Protein AF-A0A1E3WCR2-F1 (afdb_monomer_lite)

pLDDT: mean 71.28, std 22.8, range [30.31, 97.38]

Sequence (296 aa):
MLGSSLAQEAPAGPEDAQAPSEQAAPDQAAQPDQQSGQALLDEAQLDQLVAPIALYADPLLAQVLIASTYPLEVVQAERWLEKNKELKGDALDEALAKEDWDDSIKALVEVPDVLEMMNKDLDWTSQLGDAVLAQQADVMGAVQRLRALAHENGKLESNDQQTVTVTQAVNVTQPPASSDAPASAQPAPQQVIVIEPASPETVYVPYYQPSVVYGSWPYPDYPPYYFAPRPGYIVGGALATGLAWGAGYAIGNAIWGDGFDWRGDNIHVNVDRNVNINNKNVNVNNWQHNSYHRRA

Foldseek 3Di:
DDDDDDDDDDDDDDDDDDDDDDDDDDDPPPDPPPPPPPPADDLLQLLQLCLQPLLFAPLLSLLLLQCLLQLVLLQVLLVVCVVVVVDDDPRLVVVLVPDPDDLSSSQCSLVNQSSVVCNVCVVSSNVSSSNLVPPVLSSVLSSLVLLVLLVVLVNRDDDQFKHKDKDFADQDPDDDDDPPDDDDDRPDGRIGIHIHGPDPQWHKRKAFDSCQRNPPRPDPPRHHDHDDGDVPQFDDDCVVRGITIGDIGGGDCVSSHPDQPPVDPDQDDDSNQDRQRDDDDRGSNPDDDDCVSVDD

Structure (mmCIF, N/CA/C/O backbone):
data_AF-A0A1E3WCR2-F1
#
_entry.id   AF-A0A1E3WCR2-F1
#
loop_
_atom_site.group_PDB
_atom_site.id
_atom_site.type_symbol
_atom_site.label_atom_id
_atom_site.label_alt_id
_atom_site.label_comp_id
_atom_site.label_asym_id
_atom_site.label_entity_id
_atom_site.label_seq_id
_atom_site.pdbx_PDB_ins_code
_atom_site.Cartn_x
_atom_site.Cartn_y
_atom_site.Cartn_z
_atom_site.occupancy
_atom_site.B_iso_or_equiv
_atom_site.auth_seq_id
_atom_site.auth_comp_id
_atom_site.auth_asym_id
_atom_site.auth_atom_id
_atom_site.pdbx_PDB_model_num
ATOM 1 N N . MET A 1 1 ? -86.865 30.101 -72.974 1.00 39.16 1 MET A N 1
ATOM 2 C CA . MET A 1 1 ? -86.295 28.743 -72.856 1.00 39.16 1 MET A CA 1
ATOM 3 C C . MET A 1 1 ? -85.756 28.644 -71.433 1.00 39.16 1 MET A C 1
ATOM 5 O O . MET A 1 1 ? -84.814 29.358 -71.133 1.00 39.16 1 MET A O 1
ATOM 9 N N . LEU A 1 2 ? -86.606 28.250 -70.473 1.00 36.62 2 LEU A N 1
ATOM 10 C CA . LEU A 1 2 ? -86.564 26.947 -69.772 1.00 36.62 2 LEU A CA 1
ATOM 11 C C . LEU A 1 2 ? -85.127 26.592 -69.347 1.00 36.62 2 LEU A C 1
ATOM 13 O O . LEU A 1 2 ? -84.314 26.336 -70.221 1.00 36.62 2 LEU A O 1
ATOM 17 N N . GLY A 1 3 ? -84.729 26.543 -68.081 1.00 30.31 3 GLY A N 1
ATOM 18 C CA . GLY A 1 3 ? -85.420 26.574 -66.794 1.00 30.31 3 GLY A CA 1
ATOM 19 C C . GLY A 1 3 ? -84.443 26.031 -65.736 1.00 30.31 3 GLY A C 1
ATOM 20 O O . GLY A 1 3 ? -83.429 25.441 -66.106 1.00 30.31 3 GLY A O 1
ATOM 21 N N . SER A 1 4 ? -84.803 26.190 -64.458 1.00 42.44 4 SER A N 1
ATOM 22 C CA . SER A 1 4 ? -84.184 25.566 -63.270 1.00 42.44 4 SER A CA 1
ATOM 23 C C . SER A 1 4 ? -82.938 26.284 -62.710 1.00 42.44 4 SER A C 1
ATOM 25 O O . SER A 1 4 ? -82.045 26.652 -63.454 1.00 42.44 4 SER A O 1
ATOM 27 N N . SER A 1 5 ? -82.785 26.504 -61.402 1.00 36.72 5 SER A N 1
ATOM 28 C CA . SER A 1 5 ? -83.583 26.056 -60.255 1.00 36.72 5 SER A CA 1
ATOM 29 C C . SER A 1 5 ? -83.251 26.880 -58.997 1.00 36.72 5 SER A C 1
ATOM 31 O O . SER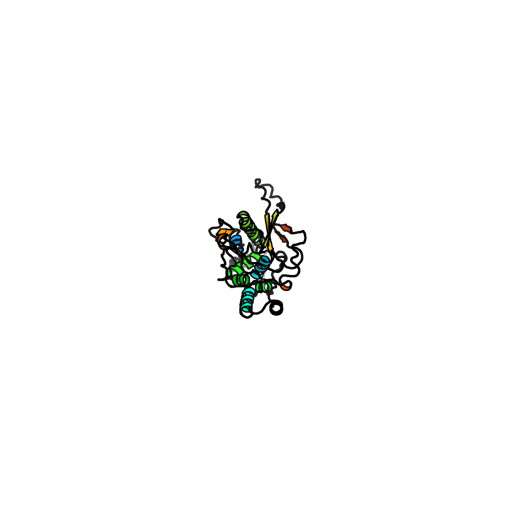 A 1 5 ? -82.087 27.056 -58.658 1.00 36.72 5 SER A O 1
ATOM 33 N N . LEU A 1 6 ? -84.329 27.360 -58.374 1.00 39.06 6 LEU A N 1
ATOM 34 C CA . LEU A 1 6 ? -84.679 27.572 -56.959 1.00 39.06 6 LEU A CA 1
ATOM 35 C C . LEU A 1 6 ? -83.605 27.603 -55.850 1.00 39.06 6 LEU A C 1
ATOM 37 O O . LEU A 1 6 ? -82.871 26.644 -55.627 1.00 39.06 6 LEU A O 1
ATOM 41 N N . ALA A 1 7 ? -83.689 28.689 -55.070 1.00 39.88 7 ALA A N 1
ATOM 42 C CA . ALA A 1 7 ? -83.218 28.857 -53.695 1.00 39.88 7 ALA A CA 1
ATOM 43 C C . ALA A 1 7 ? -84.355 28.590 -52.680 1.00 39.88 7 ALA A C 1
ATOM 45 O O . ALA A 1 7 ? -85.506 28.867 -53.003 1.00 39.88 7 ALA A O 1
ATOM 46 N N . GLN A 1 8 ? -84.016 28.118 -51.470 1.00 36.56 8 GLN A N 1
ATOM 47 C CA . GLN A 1 8 ? -84.801 28.175 -50.212 1.00 36.56 8 GLN A CA 1
ATOM 48 C C . GLN A 1 8 ? -83.838 27.722 -49.077 1.00 36.56 8 GLN A C 1
ATOM 50 O O . GLN A 1 8 ? -83.286 26.634 -49.174 1.00 36.56 8 GLN A O 1
ATOM 55 N N . GLU A 1 9 ? -83.313 28.604 -48.218 1.00 38.28 9 GLU A N 1
ATOM 56 C CA . GLU A 1 9 ? -83.811 29.052 -46.894 1.00 38.28 9 GLU A CA 1
ATOM 57 C C . GLU A 1 9 ? -83.260 28.225 -45.700 1.00 38.28 9 GLU A C 1
ATOM 59 O O . GLU A 1 9 ? -83.036 27.026 -45.810 1.00 38.28 9 GLU A O 1
ATOM 64 N N . ALA A 1 10 ? -82.951 28.932 -44.602 1.00 41.78 10 ALA A N 1
ATOM 65 C CA . ALA A 1 10 ? -82.215 28.543 -43.375 1.00 41.78 10 ALA A CA 1
ATOM 66 C C . ALA A 1 10 ? -83.008 27.571 -42.442 1.00 41.78 10 ALA A C 1
ATOM 68 O O . ALA A 1 10 ? -84.102 27.191 -42.855 1.00 41.78 10 ALA A O 1
ATOM 69 N N . PRO A 1 11 ? -82.617 27.224 -41.174 1.00 51.59 11 PRO A N 1
ATOM 70 C CA . PRO A 1 11 ? -81.455 27.605 -40.329 1.00 51.59 11 PRO A CA 1
ATOM 71 C C . PRO A 1 11 ? -80.851 26.476 -39.413 1.00 51.59 11 PRO A C 1
ATOM 73 O O . PRO A 1 11 ? -81.309 25.343 -39.417 1.00 51.59 11 PRO A O 1
ATOM 76 N N . ALA A 1 12 ? -79.894 26.863 -38.544 1.00 38.31 12 ALA A N 1
ATOM 77 C CA . ALA A 1 12 ? -79.568 26.329 -37.196 1.00 38.31 12 ALA A CA 1
ATOM 78 C C . ALA A 1 12 ? -78.816 24.983 -36.991 1.00 38.31 12 ALA A C 1
ATOM 80 O O . ALA A 1 12 ? -79.262 23.923 -37.405 1.00 38.31 12 ALA A O 1
ATOM 81 N N . GLY A 1 13 ? -77.745 25.061 -36.178 1.00 38.88 13 GLY A N 1
ATOM 82 C CA . GLY A 1 13 ? -77.082 23.953 -35.466 1.00 38.88 13 GLY A CA 1
ATOM 83 C C . GLY A 1 13 ? -75.546 24.018 -35.536 1.00 38.88 13 GLY A C 1
ATOM 84 O O . GLY A 1 13 ? -75.012 24.086 -36.640 1.00 38.88 13 GLY A O 1
ATOM 85 N N . PRO A 1 14 ? -74.796 23.999 -34.417 1.00 46.16 14 PRO A N 1
ATOM 86 C CA . PRO A 1 14 ? -73.428 23.509 -34.427 1.00 46.16 14 PRO A CA 1
ATOM 87 C C . PRO A 1 14 ? -73.478 22.017 -34.077 1.00 46.16 14 PRO A C 1
ATOM 89 O O . PRO A 1 14 ? -73.617 21.651 -32.914 1.00 46.16 14 PRO A O 1
ATOM 92 N N . GLU A 1 15 ? -73.445 21.165 -35.098 1.00 45.81 15 GLU A N 1
ATOM 93 C CA . GLU A 1 15 ? -73.200 19.733 -34.935 1.00 45.81 15 GLU A CA 1
ATOM 94 C C . GLU A 1 15 ? -71.686 19.515 -35.021 1.00 45.81 15 GLU A C 1
ATOM 96 O O . GLU A 1 15 ? -71.040 19.919 -35.992 1.00 45.81 15 GLU A O 1
ATOM 101 N N . ASP A 1 16 ? -71.133 18.955 -33.947 1.00 38.41 16 ASP A N 1
ATOM 102 C CA . ASP A 1 16 ? -69.723 18.639 -33.758 1.00 38.41 16 ASP A CA 1
ATOM 103 C C . ASP A 1 16 ? -69.143 17.856 -34.944 1.00 38.41 16 ASP A C 1
ATOM 105 O O . ASP A 1 16 ? -69.574 16.752 -35.282 1.00 38.41 16 ASP A O 1
ATOM 109 N N . ALA A 1 17 ? -68.118 18.432 -35.571 1.00 41.97 17 ALA A N 1
ATOM 110 C CA . ALA A 1 17 ? -67.367 17.799 -36.640 1.00 41.97 17 ALA A CA 1
ATOM 111 C C . ALA A 1 17 ? -66.451 16.702 -36.073 1.00 41.97 17 ALA A C 1
ATOM 113 O O . ALA A 1 17 ? -65.425 16.985 -35.455 1.00 41.97 17 ALA A O 1
ATOM 114 N N . GLN A 1 18 ? -66.786 15.439 -36.343 1.00 37.41 18 GLN A N 1
ATOM 115 C CA . GLN A 1 18 ? -65.820 14.343 -36.305 1.00 37.41 18 GLN A CA 1
ATOM 116 C C . GLN A 1 18 ? -64.895 14.424 -37.530 1.00 37.41 18 GLN A C 1
ATOM 118 O O . GLN A 1 18 ? -65.350 14.379 -38.673 1.00 37.41 18 GLN A O 1
ATOM 123 N N . ALA A 1 19 ? -63.587 14.487 -37.281 1.00 43.53 19 ALA A N 1
ATOM 124 C CA . ALA A 1 19 ? -62.522 14.185 -38.237 1.00 43.53 19 ALA A CA 1
ATOM 125 C C . ALA A 1 19 ? -61.638 13.050 -37.658 1.00 43.53 19 ALA A C 1
ATOM 127 O O . ALA A 1 19 ? -61.671 12.817 -36.449 1.00 43.53 19 ALA A O 1
ATOM 128 N N . PRO A 1 20 ? -60.943 12.273 -38.507 1.00 43.38 20 PRO A N 1
ATOM 129 C CA . PRO A 1 20 ? -60.784 10.828 -38.341 1.00 43.38 20 PRO A CA 1
ATOM 130 C C . PRO A 1 20 ? -59.645 10.388 -37.408 1.00 43.38 20 PRO A C 1
ATOM 132 O O . PRO A 1 20 ? -58.660 11.084 -37.204 1.00 43.38 20 PRO A O 1
ATOM 135 N N . SER A 1 21 ? -59.821 9.168 -36.898 1.00 42.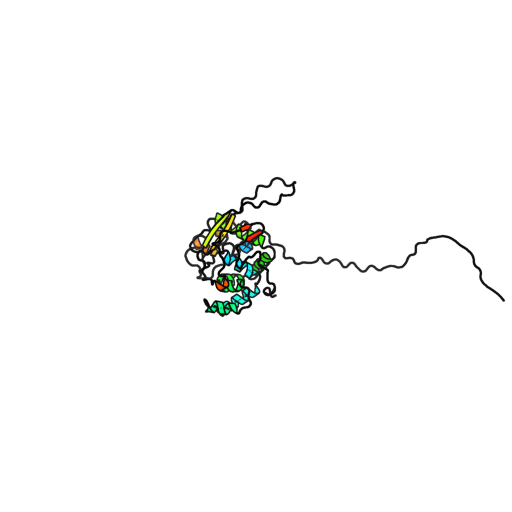72 21 SER A N 1
ATOM 136 C CA . SER A 1 21 ? -58.958 8.352 -36.036 1.00 42.72 21 SER A CA 1
ATOM 137 C C . SER A 1 21 ? -57.448 8.454 -36.290 1.00 42.72 21 SER A C 1
ATOM 139 O O . SER A 1 21 ? -56.955 7.972 -37.312 1.00 42.72 21 SER A O 1
ATOM 141 N N . GLU A 1 22 ? -56.718 8.951 -35.289 1.00 43.28 22 GLU A N 1
ATOM 142 C CA . GLU A 1 22 ? -55.268 8.803 -35.170 1.00 43.28 22 GLU A CA 1
ATOM 143 C C . GLU A 1 22 ? -54.965 7.490 -34.434 1.00 43.28 22 GLU A C 1
ATOM 145 O O . GLU A 1 22 ? -55.314 7.283 -33.271 1.00 43.28 22 GLU A O 1
ATOM 150 N N . GLN A 1 23 ? -54.400 6.546 -35.178 1.00 43.25 23 GLN A N 1
ATOM 151 C CA . GLN A 1 23 ? -54.058 5.209 -34.723 1.00 43.25 23 GLN A CA 1
ATOM 152 C C . GLN A 1 23 ? -52.866 5.306 -33.764 1.00 43.25 23 GLN A C 1
ATOM 154 O O . GLN A 1 23 ? -51.749 5.595 -34.189 1.00 43.25 23 GLN A O 1
ATOM 159 N N . ALA A 1 24 ? -53.113 5.090 -32.470 1.00 44.12 24 ALA A N 1
ATOM 160 C CA . ALA A 1 24 ? -52.073 5.055 -31.449 1.00 44.12 24 ALA A CA 1
ATOM 161 C C . ALA A 1 24 ? -51.030 3.978 -31.795 1.00 44.12 24 ALA A C 1
ATOM 163 O O . ALA A 1 24 ? -51.351 2.792 -31.912 1.00 44.12 24 ALA A O 1
ATOM 164 N N . ALA A 1 25 ? -49.783 4.407 -31.987 1.00 48.91 25 ALA A N 1
ATOM 165 C CA . ALA A 1 25 ? -48.630 3.520 -32.024 1.00 48.91 25 ALA A CA 1
ATOM 166 C C . ALA A 1 25 ? -48.504 2.799 -30.666 1.00 48.91 25 ALA A C 1
ATOM 168 O O . ALA A 1 25 ? -48.839 3.393 -29.639 1.00 48.91 25 ALA A O 1
ATOM 169 N N . PRO A 1 26 ? -48.059 1.532 -30.634 1.00 43.19 26 PRO A N 1
ATOM 170 C CA . PRO A 1 26 ? -47.950 0.788 -29.388 1.00 43.19 26 PRO A CA 1
ATOM 171 C C . PRO A 1 26 ? -46.940 1.462 -28.457 1.00 43.19 26 PRO A C 1
ATOM 173 O O . PRO A 1 26 ? -45.854 1.840 -28.903 1.00 43.19 26 PRO A O 1
ATOM 176 N N . ASP A 1 27 ? -47.312 1.574 -27.179 1.00 41.62 27 ASP A N 1
ATOM 177 C CA . ASP A 1 27 ? -46.428 1.919 -26.068 1.00 41.62 27 ASP A CA 1
ATOM 178 C C . ASP A 1 27 ? -45.107 1.156 -26.217 1.00 41.62 27 ASP A C 1
ATOM 180 O O . ASP A 1 27 ? -45.040 -0.064 -26.030 1.00 41.62 27 ASP A O 1
ATOM 184 N N . GLN A 1 28 ? -44.039 1.876 -26.563 1.00 42.78 28 GLN A N 1
ATOM 185 C CA . GLN A 1 28 ? -42.695 1.418 -26.260 1.00 42.78 28 GLN A CA 1
ATOM 186 C C . GLN A 1 28 ? -42.619 1.377 -24.740 1.00 42.78 28 GLN A C 1
ATOM 188 O O . GLN A 1 28 ? -42.462 2.406 -24.087 1.00 42.78 28 GLN A O 1
ATOM 193 N N . ALA A 1 29 ? -42.798 0.177 -24.187 1.00 43.25 29 ALA A N 1
ATOM 194 C CA . ALA A 1 29 ? -42.465 -0.113 -22.809 1.00 43.25 29 ALA A CA 1
ATOM 195 C C . ALA A 1 29 ? -41.079 0.478 -22.548 1.00 43.25 29 ALA A C 1
ATOM 197 O O . ALA A 1 29 ? -40.111 0.086 -23.204 1.00 43.25 29 ALA A O 1
ATOM 198 N N . ALA A 1 30 ? -41.014 1.448 -21.635 1.00 44.28 30 ALA A N 1
ATOM 199 C CA . ALA A 1 30 ? -39.760 1.949 -21.113 1.00 44.28 30 ALA A CA 1
ATOM 200 C C . ALA A 1 30 ? -38.982 0.730 -20.612 1.00 44.28 30 ALA A C 1
ATOM 202 O O . ALA A 1 30 ? -39.343 0.114 -19.606 1.00 44.28 30 ALA A O 1
ATOM 203 N N . GLN A 1 31 ? -37.968 0.323 -21.373 1.00 40.53 31 GLN A N 1
ATOM 204 C CA . GLN A 1 31 ? -36.972 -0.593 -20.858 1.00 40.53 31 GLN A CA 1
ATOM 205 C C . GLN A 1 31 ? -36.366 0.125 -19.652 1.00 40.53 31 GLN A C 1
ATOM 207 O O . GLN A 1 31 ? -36.020 1.300 -19.788 1.00 40.53 31 GLN A O 1
ATOM 212 N N . PRO A 1 32 ? -36.286 -0.505 -18.470 1.00 43.09 32 PRO A N 1
ATOM 213 C CA . PRO A 1 32 ? -35.533 0.097 -17.390 1.00 43.09 32 PRO A CA 1
ATOM 214 C C . PRO A 1 32 ? -34.119 0.312 -17.920 1.00 43.09 32 PRO A C 1
ATOM 216 O O . PRO A 1 32 ? -33.479 -0.645 -18.364 1.00 43.09 32 PRO A O 1
ATOM 219 N N . ASP A 1 33 ? -33.675 1.567 -17.919 1.00 35.16 33 ASP A N 1
ATOM 220 C CA . ASP A 1 33 ? -32.275 1.915 -18.086 1.00 35.16 33 ASP A CA 1
ATOM 221 C C . ASP A 1 33 ? -31.498 1.105 -17.046 1.00 35.16 33 ASP A C 1
ATOM 223 O O . ASP A 1 33 ? -31.430 1.457 -15.868 1.00 35.16 33 ASP A O 1
ATOM 227 N N . GLN A 1 34 ? -30.920 -0.021 -17.463 1.00 36.09 34 GLN A N 1
ATOM 228 C CA . GLN A 1 34 ? -29.804 -0.612 -16.749 1.00 36.09 34 GLN A CA 1
ATOM 229 C C . GLN A 1 34 ? -28.600 0.288 -17.015 1.00 36.09 34 GLN A C 1
ATOM 231 O O . GLN A 1 34 ? -27.690 -0.055 -17.764 1.00 36.09 34 GLN A O 1
ATOM 236 N N . GLN A 1 35 ? -28.591 1.461 -16.378 1.00 37.19 35 GLN A N 1
ATOM 237 C CA . GLN A 1 35 ? -27.335 2.036 -15.937 1.00 37.19 35 GLN A CA 1
ATOM 238 C C . GLN A 1 35 ? -26.769 1.042 -14.929 1.00 37.19 35 GLN A C 1
ATOM 240 O O . GLN A 1 35 ? -27.156 1.018 -13.763 1.00 37.19 35 GLN A O 1
ATOM 245 N N . SER A 1 36 ? -25.871 0.181 -15.395 1.00 43.84 36 SER A N 1
ATOM 246 C CA . SER A 1 36 ? -24.947 -0.560 -14.547 1.00 43.84 36 SER A CA 1
ATOM 247 C C . SER A 1 36 ? -23.993 0.437 -13.882 1.00 43.84 36 SER A C 1
ATOM 249 O O . SER A 1 36 ? -22.823 0.528 -14.238 1.00 43.84 36 SER A O 1
ATOM 251 N N . GLY A 1 37 ? -24.508 1.243 -12.953 1.00 48.72 37 GLY A N 1
ATOM 252 C CA . GLY A 1 37 ? -23.687 1.796 -11.892 1.00 48.72 37 GLY A CA 1
ATOM 253 C C . GLY A 1 37 ? -23.393 0.637 -10.954 1.00 48.72 37 GLY A C 1
ATOM 254 O O . GLY A 1 37 ? -24.329 0.068 -10.390 1.00 48.72 37 GLY A O 1
ATOM 255 N N . GLN A 1 38 ? -22.127 0.234 -10.839 1.00 57.03 38 GLN A N 1
ATOM 256 C CA . GLN A 1 38 ? -21.707 -0.638 -9.744 1.00 57.03 38 GLN A CA 1
ATOM 257 C C . GLN A 1 38 ? -22.254 -0.031 -8.450 1.00 57.03 38 GLN A C 1
ATOM 259 O O . GLN A 1 38 ? -22.032 1.150 -8.176 1.00 57.03 38 GLN A O 1
ATOM 264 N N . ALA A 1 39 ? -23.042 -0.808 -7.706 1.00 78.75 39 ALA A N 1
ATOM 265 C CA . ALA A 1 39 ? -23.508 -0.372 -6.402 1.00 78.75 39 ALA A CA 1
ATOM 266 C C . ALA A 1 39 ? -22.282 -0.050 -5.539 1.00 78.75 39 ALA A C 1
ATOM 268 O O . ALA A 1 39 ? -21.303 -0.799 -5.556 1.00 78.75 39 ALA A O 1
ATOM 269 N N . LEU A 1 40 ? -22.340 1.076 -4.827 1.00 90.38 40 LEU A N 1
ATOM 270 C CA . LEU A 1 40 ? -21.319 1.446 -3.855 1.00 90.38 40 LEU A CA 1
ATOM 271 C C . LEU A 1 40 ? -21.141 0.309 -2.846 1.00 90.38 40 LEU A C 1
ATOM 273 O O . LEU A 1 40 ? -22.131 -0.276 -2.398 1.00 90.38 40 LEU A O 1
ATOM 277 N N . LEU A 1 41 ? -19.886 -0.012 -2.526 1.00 93.00 41 LEU A N 1
ATOM 278 C CA . LEU A 1 41 ? -19.587 -1.024 -1.518 1.00 93.00 41 LEU A CA 1
ATOM 279 C C . LEU A 1 41 ? -19.949 -0.483 -0.138 1.00 93.00 41 LEU A C 1
ATOM 281 O O . LEU A 1 41 ? -19.668 0.678 0.161 1.00 93.00 41 LEU A O 1
ATOM 285 N N . ASP A 1 42 ? -20.540 -1.331 0.694 1.00 94.50 42 ASP A N 1
ATOM 286 C CA . ASP A 1 42 ? -20.830 -0.988 2.079 1.00 94.50 42 ASP A CA 1
ATOM 287 C C . ASP A 1 42 ? -19.557 -0.950 2.951 1.00 94.50 42 ASP A C 1
ATOM 289 O O . ASP A 1 42 ? -18.444 -1.253 2.512 1.00 94.50 42 ASP A O 1
ATOM 293 N N . GLU A 1 43 ? -19.721 -0.554 4.216 1.00 92.94 43 GLU A N 1
ATOM 294 C CA . GLU A 1 43 ? -18.620 -0.446 5.179 1.00 92.94 43 GLU A CA 1
ATOM 295 C C . GLU A 1 43 ? -17.842 -1.761 5.343 1.00 92.94 43 GLU A C 1
ATOM 297 O O . GLU A 1 43 ? -16.612 -1.753 5.366 1.00 92.94 43 GLU A O 1
ATOM 302 N N . ALA A 1 44 ? -18.551 -2.891 5.416 1.00 93.94 44 ALA A N 1
ATOM 303 C CA . ALA A 1 44 ? -17.954 -4.199 5.649 1.00 93.94 44 ALA A CA 1
ATOM 304 C C . ALA A 1 44 ? -17.138 -4.671 4.441 1.00 93.94 44 ALA A C 1
ATOM 306 O O . ALA A 1 44 ? -16.042 -5.214 4.594 1.00 93.94 44 ALA A O 1
ATOM 307 N N . GLN A 1 45 ? -17.658 -4.427 3.239 1.00 96.06 45 GLN A N 1
ATOM 308 C CA . GLN A 1 45 ? -16.979 -4.701 1.979 1.00 96.06 45 GLN A CA 1
ATOM 309 C C . GLN A 1 45 ? -15.734 -3.826 1.808 1.00 96.06 45 GLN A C 1
ATOM 311 O O . GLN A 1 45 ? -14.693 -4.323 1.383 1.00 96.06 45 GLN A O 1
ATOM 316 N N . LEU A 1 46 ? -15.808 -2.542 2.171 1.00 94.12 46 LEU A N 1
ATOM 317 C CA . LEU A 1 46 ? -14.658 -1.637 2.129 1.00 94.12 46 LEU A CA 1
ATOM 318 C C . LEU A 1 46 ? -13.567 -2.047 3.120 1.00 94.12 46 LEU A C 1
ATOM 320 O O . LEU A 1 46 ? -12.400 -2.121 2.736 1.00 94.12 46 LEU A O 1
ATOM 324 N N . ASP A 1 47 ? -13.937 -2.366 4.361 1.00 95.12 47 ASP A N 1
ATOM 325 C CA . ASP A 1 47 ? -12.994 -2.839 5.376 1.00 95.12 47 ASP A CA 1
ATOM 326 C C . ASP A 1 47 ? -12.339 -4.151 4.931 1.00 95.12 47 ASP A C 1
ATOM 328 O O . ASP A 1 47 ? -11.120 -4.291 5.005 1.00 95.12 47 ASP A O 1
ATOM 332 N N . GLN A 1 48 ? -13.110 -5.093 4.381 1.00 96.00 48 GLN A N 1
ATOM 333 C CA . GLN A 1 48 ? -12.560 -6.316 3.798 1.00 96.00 48 GLN A CA 1
ATOM 334 C C . GLN A 1 48 ? -11.547 -6.012 2.686 1.00 96.00 48 GLN A C 1
ATOM 336 O O . GLN A 1 48 ? -10.462 -6.599 2.669 1.00 96.00 48 GLN A O 1
ATOM 341 N N . LEU A 1 49 ? -11.897 -5.107 1.769 1.00 96.25 49 LEU A N 1
ATOM 342 C CA . LEU A 1 49 ? -11.117 -4.777 0.579 1.00 96.25 49 LEU A CA 1
ATOM 343 C C . LEU A 1 49 ? -9.761 -4.147 0.919 1.00 96.25 49 LEU A C 1
ATOM 345 O O . LEU A 1 49 ? -8.755 -4.521 0.312 1.00 96.25 49 LEU A O 1
ATOM 349 N N . VAL A 1 50 ? -9.719 -3.238 1.899 1.00 96.06 50 VAL A N 1
ATOM 350 C CA . VAL A 1 50 ? -8.489 -2.524 2.290 1.00 96.06 50 VAL A CA 1
ATOM 351 C C . VAL A 1 50 ? -7.707 -3.210 3.411 1.00 96.06 50 VAL A C 1
ATOM 353 O O . VAL A 1 50 ? -6.539 -2.882 3.617 1.00 96.06 50 VAL A O 1
ATOM 356 N N . ALA A 1 51 ? -8.292 -4.192 4.106 1.00 95.69 51 ALA A N 1
ATOM 357 C CA . ALA A 1 51 ? -7.622 -4.976 5.145 1.00 95.69 51 ALA A CA 1
ATOM 358 C C . ALA A 1 51 ? -6.199 -5.453 4.814 1.00 95.69 51 ALA A C 1
ATOM 360 O O . ALA A 1 51 ? -5.346 -5.324 5.688 1.00 95.69 51 ALA A O 1
ATOM 361 N N . PRO A 1 52 ? -5.876 -5.969 3.615 1.00 94.69 52 PRO A N 1
ATOM 362 C CA . PRO A 1 52 ? -4.512 -6.408 3.305 1.00 94.69 52 PRO A CA 1
ATOM 363 C C . PRO A 1 52 ? -3.472 -5.281 3.183 1.00 94.69 52 PRO A C 1
ATOM 365 O O . PRO A 1 52 ? -2.279 -5.561 3.268 1.00 94.69 52 PRO A O 1
ATOM 368 N N . ILE A 1 53 ? -3.902 -4.033 2.971 1.00 95.38 53 ILE A N 1
ATOM 369 C CA . ILE A 1 53 ? -3.015 -2.900 2.651 1.00 95.38 53 ILE A CA 1
ATOM 370 C C . ILE A 1 53 ? -3.123 -1.737 3.644 1.00 95.38 53 ILE A C 1
ATOM 372 O O . ILE A 1 53 ? -2.320 -0.809 3.596 1.00 95.38 53 ILE A O 1
ATOM 376 N N . ALA A 1 54 ? -4.086 -1.764 4.570 1.00 95.25 54 ALA A N 1
ATOM 377 C CA . ALA A 1 54 ? -4.348 -0.648 5.479 1.00 95.25 54 ALA A CA 1
ATOM 378 C C . ALA A 1 54 ? -3.159 -0.304 6.394 1.00 95.25 54 ALA A C 1
ATOM 380 O O . ALA A 1 54 ? -3.067 0.830 6.863 1.00 95.25 54 ALA A O 1
ATOM 381 N N . LEU A 1 55 ? -2.242 -1.245 6.644 1.00 95.25 55 LEU A N 1
ATOM 382 C CA . LEU A 1 55 ? -1.042 -1.005 7.459 1.00 95.25 55 LEU A CA 1
ATOM 383 C C . LEU A 1 55 ? 0.202 -0.666 6.636 1.00 95.25 55 LEU A C 1
ATOM 385 O O . LEU A 1 55 ? 1.286 -0.556 7.199 1.00 95.25 55 LEU A O 1
ATOM 389 N N . TYR A 1 56 ? 0.072 -0.506 5.318 1.00 93.94 56 TYR A N 1
ATOM 390 C CA . TYR A 1 56 ? 1.174 -0.019 4.495 1.00 93.94 56 TYR A CA 1
ATOM 391 C C . TYR A 1 56 ? 1.498 1.423 4.879 1.00 93.94 56 TYR A C 1
ATOM 393 O O . TYR A 1 56 ? 0.602 2.195 5.241 1.00 93.94 56 TYR A O 1
ATOM 401 N N . ALA A 1 57 ? 2.777 1.785 4.762 1.00 90.94 57 ALA A N 1
ATOM 402 C CA . ALA A 1 57 ? 3.189 3.176 4.850 1.00 90.94 57 ALA A CA 1
ATOM 403 C C . ALA A 1 57 ? 2.427 4.010 3.810 1.00 90.94 57 ALA A C 1
ATOM 405 O O . ALA A 1 57 ? 2.214 3.559 2.683 1.00 90.94 57 ALA A O 1
ATOM 406 N N . ASP A 1 58 ? 2.035 5.224 4.183 1.00 84.44 58 ASP A N 1
ATOM 407 C CA . ASP A 1 58 ? 1.169 6.101 3.394 1.00 84.44 58 ASP A CA 1
ATOM 408 C C . ASP A 1 58 ? 1.669 6.317 1.954 1.00 84.44 58 ASP A C 1
ATOM 410 O O . ASP A 1 58 ? 0.839 6.239 1.044 1.00 84.44 58 ASP A O 1
ATOM 414 N N . PRO A 1 59 ? 2.986 6.498 1.691 1.00 80.69 59 PRO A N 1
ATOM 415 C CA . PRO A 1 59 ? 3.485 6.595 0.321 1.00 80.69 59 PRO A CA 1
ATOM 416 C C . PRO A 1 59 ? 3.194 5.339 -0.506 1.00 80.69 59 PRO A C 1
ATOM 418 O O . PRO A 1 59 ? 2.722 5.445 -1.632 1.00 80.69 59 PRO A O 1
ATOM 421 N N . LEU A 1 60 ? 3.422 4.146 0.053 1.00 88.56 60 LEU A N 1
ATOM 422 C CA . LEU A 1 60 ? 3.174 2.883 -0.646 1.00 88.56 60 LEU A CA 1
ATOM 423 C C . LEU A 1 60 ? 1.677 2.645 -0.843 1.00 88.56 60 LEU A C 1
ATOM 425 O O . LEU A 1 60 ? 1.259 2.250 -1.929 1.00 88.56 60 LEU A O 1
ATOM 429 N N . LEU A 1 61 ? 0.868 2.914 0.186 1.00 90.62 61 LEU A N 1
ATOM 430 C CA . LEU A 1 61 ? -0.586 2.809 0.100 1.00 90.62 61 LEU A CA 1
ATOM 431 C C . LEU A 1 61 ? -1.131 3.675 -1.043 1.00 90.62 61 LEU A C 1
ATOM 433 O O . LEU A 1 61 ? -1.942 3.197 -1.831 1.00 90.62 61 LEU A O 1
ATOM 437 N N . ALA A 1 62 ? -0.659 4.918 -1.172 1.00 83.94 62 ALA A N 1
ATOM 438 C CA . ALA A 1 62 ? -1.083 5.812 -2.245 1.00 83.94 62 ALA A CA 1
ATOM 439 C C . ALA A 1 62 ? -0.783 5.232 -3.637 1.00 83.94 62 ALA A C 1
ATOM 441 O O . ALA A 1 62 ? -1.666 5.248 -4.497 1.00 83.94 62 ALA A O 1
ATOM 442 N N . GLN A 1 63 ? 0.413 4.663 -3.844 1.00 86.12 63 GLN A N 1
ATOM 443 C CA . GLN A 1 63 ? 0.754 4.030 -5.123 1.00 86.12 63 GLN A CA 1
ATOM 444 C C . GLN A 1 63 ? -0.144 2.829 -5.422 1.00 86.12 63 GLN A C 1
ATOM 446 O O . GLN A 1 63 ? -0.634 2.707 -6.539 1.00 86.12 63 GLN A O 1
ATOM 451 N N . VAL A 1 64 ? -0.432 1.981 -4.427 1.00 93.44 64 VAL A N 1
ATOM 452 C CA . VAL A 1 64 ? -1.340 0.832 -4.591 1.00 93.44 64 VAL A CA 1
ATOM 453 C C . VAL A 1 64 ? -2.746 1.279 -4.986 1.00 93.44 64 VAL A C 1
ATOM 455 O O . VAL A 1 64 ? -3.325 0.723 -5.919 1.00 93.44 64 VAL A O 1
ATOM 458 N N . LEU A 1 65 ? -3.293 2.295 -4.311 1.00 89.38 65 LEU A N 1
ATOM 459 C CA . LEU A 1 65 ? -4.631 2.808 -4.608 1.00 89.38 65 LEU A CA 1
ATOM 460 C C . LEU A 1 65 ? -4.714 3.372 -6.033 1.00 89.38 65 LEU A C 1
ATOM 462 O O . LEU A 1 65 ? -5.665 3.064 -6.745 1.00 89.38 65 LEU A O 1
ATOM 466 N N . ILE A 1 66 ? -3.711 4.126 -6.488 1.00 84.19 66 ILE A N 1
ATOM 467 C CA . ILE A 1 66 ? -3.699 4.678 -7.852 1.00 84.19 66 ILE A CA 1
ATOM 468 C C . ILE A 1 66 ? -3.506 3.575 -8.893 1.00 84.19 66 ILE A C 1
ATOM 470 O O . ILE A 1 66 ? -4.305 3.465 -9.826 1.00 84.19 66 ILE A O 1
ATOM 474 N N . ALA A 1 67 ? -2.501 2.720 -8.704 1.00 88.81 67 ALA A N 1
ATOM 475 C CA . ALA A 1 67 ? -2.195 1.612 -9.601 1.00 88.81 67 ALA A CA 1
ATOM 476 C C . ALA A 1 67 ? -3.378 0.645 -9.762 1.00 88.81 67 ALA A C 1
ATOM 478 O O . ALA A 1 67 ? -3.578 0.082 -10.839 1.00 88.81 67 ALA A O 1
ATOM 479 N N . SER A 1 68 ? -4.209 0.484 -8.725 1.00 95.75 68 SER A N 1
ATOM 480 C CA . SER A 1 68 ? -5.402 -0.369 -8.782 1.00 95.75 68 SER A CA 1
ATOM 481 C C . SER A 1 68 ? -6.424 0.087 -9.830 1.00 95.75 68 SER A C 1
ATOM 483 O O . SER A 1 68 ? -7.185 -0.723 -10.356 1.00 95.75 68 SER A O 1
ATOM 485 N N . THR A 1 69 ? -6.390 1.365 -10.221 1.00 90.31 69 THR A N 1
ATOM 486 C CA . THR A 1 69 ? -7.242 1.916 -11.286 1.00 90.31 69 THR A CA 1
ATOM 487 C C . THR A 1 69 ? -6.734 1.600 -12.703 1.00 90.31 69 THR A C 1
ATOM 489 O O . THR A 1 69 ? -7.435 1.876 -13.683 1.00 90.31 69 THR A O 1
ATOM 492 N N . TYR A 1 70 ? -5.556 0.969 -12.817 1.00 92.88 70 TYR A N 1
ATOM 493 C CA . TYR A 1 70 ? -4.883 0.596 -14.066 1.00 92.88 70 TYR A CA 1
ATOM 494 C C . TYR A 1 70 ? -4.472 -0.896 -14.091 1.00 92.88 70 TYR A C 1
ATOM 496 O O . TYR A 1 70 ? -3.302 -1.226 -14.299 1.00 92.88 70 TYR A O 1
ATOM 504 N N . PRO A 1 71 ? -5.415 -1.847 -13.929 1.00 95.19 71 PRO A N 1
ATOM 505 C CA . PRO A 1 71 ? -5.098 -3.273 -13.781 1.00 95.19 71 PRO A CA 1
ATOM 506 C C . PRO A 1 71 ? -4.368 -3.881 -14.991 1.00 95.19 71 PRO A C 1
ATOM 508 O O . PRO A 1 71 ? -3.580 -4.811 -14.833 1.00 95.19 71 PRO A O 1
ATOM 511 N N . LEU A 1 72 ? -4.574 -3.359 -16.207 1.00 95.31 72 LEU A N 1
ATOM 512 C CA . LEU A 1 72 ? -3.807 -3.806 -17.373 1.00 95.31 72 LEU A CA 1
ATOM 513 C C . LEU A 1 72 ? -2.321 -3.439 -17.250 1.00 95.31 72 LEU A C 1
ATOM 515 O O . LEU A 1 72 ? -1.465 -4.258 -17.586 1.00 95.31 72 LEU A O 1
ATOM 519 N N . GLU A 1 73 ? -2.014 -2.231 -16.775 1.00 95.69 73 GLU A N 1
ATOM 520 C CA . GLU A 1 73 ? -0.634 -1.777 -16.582 1.00 95.69 73 GLU A CA 1
ATOM 521 C C . GLU A 1 73 ? 0.052 -2.578 -15.472 1.00 95.69 73 GLU A C 1
ATOM 523 O O . GLU A 1 73 ? 1.206 -2.954 -15.639 1.00 95.69 73 GLU A O 1
ATOM 528 N N . VAL A 1 74 ? -0.676 -2.973 -14.418 1.00 97.38 74 VAL A N 1
ATOM 529 C CA . VAL A 1 74 ? -0.183 -3.914 -13.392 1.00 97.38 74 VAL A CA 1
ATOM 530 C C . VAL A 1 74 ? 0.299 -5.224 -14.031 1.00 97.38 74 VAL A C 1
ATOM 532 O O . VAL A 1 74 ? 1.415 -5.675 -13.770 1.00 97.38 74 VAL A O 1
ATOM 535 N N . VAL A 1 75 ? -0.501 -5.821 -14.924 1.00 97.19 75 VAL A N 1
ATOM 536 C CA . VAL A 1 75 ? -0.128 -7.068 -15.621 1.00 97.19 75 VAL A CA 1
ATOM 537 C C . VAL A 1 75 ? 1.068 -6.862 -16.552 1.00 97.19 75 VAL A C 1
ATOM 539 O O . VAL A 1 75 ? 1.931 -7.738 -16.679 1.00 97.19 75 VAL A O 1
ATOM 542 N N . GLN A 1 76 ? 1.119 -5.730 -17.256 1.00 97.06 76 GLN A N 1
ATOM 543 C CA . GLN A 1 76 ? 2.225 -5.406 -18.156 1.00 97.06 76 GLN A CA 1
ATOM 544 C C . GLN A 1 76 ? 3.529 -5.201 -17.386 1.00 97.06 76 GLN A C 1
ATOM 546 O O . GLN A 1 76 ? 4.545 -5.787 -17.768 1.00 97.06 76 GLN A O 1
ATOM 551 N N . ALA A 1 77 ? 3.478 -4.445 -16.292 1.00 96.62 77 ALA A N 1
ATOM 552 C CA . ALA A 1 77 ? 4.608 -4.168 -15.423 1.00 96.62 77 ALA A CA 1
ATOM 553 C C . ALA A 1 77 ? 5.144 -5.444 -14.770 1.00 96.62 77 ALA A C 1
ATOM 555 O O . ALA A 1 77 ? 6.353 -5.665 -14.804 1.00 96.62 77 ALA A O 1
ATOM 556 N N . GLU A 1 78 ? 4.282 -6.345 -14.283 1.00 96.00 78 GLU A N 1
ATOM 557 C CA . GLU A 1 78 ? 4.743 -7.616 -13.709 1.00 96.00 78 GLU A CA 1
ATOM 558 C C . GLU A 1 78 ? 5.456 -8.480 -14.763 1.00 96.00 78 GLU A C 1
ATOM 560 O O . GLU A 1 78 ? 6.579 -8.944 -14.558 1.00 96.00 78 GLU A O 1
ATOM 565 N N . ARG A 1 79 ? 4.873 -8.625 -15.961 1.00 96.38 79 ARG A N 1
ATOM 566 C CA . ARG A 1 79 ? 5.512 -9.360 -17.073 1.00 96.38 79 ARG A CA 1
ATOM 567 C C . ARG A 1 79 ? 6.816 -8.719 -17.538 1.00 96.38 79 ARG A C 1
ATOM 569 O O . ARG A 1 79 ? 7.706 -9.411 -18.043 1.00 96.38 79 ARG A O 1
ATOM 576 N N . TRP A 1 80 ? 6.910 -7.398 -17.463 1.00 96.81 80 TRP A N 1
ATOM 577 C CA . TRP A 1 80 ? 8.122 -6.664 -17.791 1.00 96.81 80 TRP A CA 1
ATOM 578 C C . TRP A 1 80 ? 9.196 -6.902 -16.736 1.00 96.81 80 TRP A C 1
ATOM 580 O O . TRP A 1 80 ? 10.324 -7.249 -17.089 1.00 96.81 80 TRP A O 1
ATOM 590 N N . LEU A 1 81 ? 8.843 -6.813 -15.456 1.00 94.25 81 LEU A N 1
ATOM 591 C CA . LEU A 1 81 ? 9.741 -7.081 -14.341 1.00 94.25 81 LEU A CA 1
ATOM 592 C C . LEU A 1 81 ? 10.277 -8.515 -14.413 1.00 94.25 81 LEU A C 1
ATOM 594 O O . LEU A 1 81 ? 11.471 -8.739 -14.215 1.00 94.25 81 LEU A O 1
ATOM 598 N N . GLU A 1 82 ? 9.442 -9.484 -14.800 1.00 92.25 82 GLU A N 1
ATOM 599 C CA . GLU A 1 82 ? 9.868 -10.870 -15.000 1.00 92.25 82 GLU A CA 1
ATOM 600 C C . GLU A 1 82 ? 10.986 -11.033 -16.041 1.00 92.25 82 GLU A C 1
ATOM 602 O O . GLU A 1 82 ? 11.836 -11.917 -15.897 1.00 92.25 82 GLU A O 1
ATOM 607 N N . LYS A 1 83 ? 11.003 -10.182 -17.071 1.00 95.31 83 LYS A N 1
ATOM 608 C CA . LYS A 1 83 ? 12.024 -10.173 -18.130 1.00 95.31 83 LYS A CA 1
ATOM 609 C C . LYS A 1 83 ? 13.242 -9.320 -17.779 1.00 95.31 83 LYS A C 1
ATOM 611 O O . LYS A 1 83 ? 14.295 -9.514 -18.377 1.00 95.31 83 LYS A O 1
ATOM 616 N N . ASN A 1 84 ? 13.105 -8.410 -16.817 1.00 93.75 84 ASN A N 1
ATOM 617 C CA . ASN A 1 84 ? 14.097 -7.392 -16.471 1.00 93.75 84 ASN A CA 1
ATOM 618 C C . ASN A 1 84 ? 14.593 -7.504 -15.015 1.00 93.75 84 ASN A C 1
ATOM 620 O O . ASN A 1 84 ? 15.058 -6.524 -14.440 1.00 93.75 84 ASN A O 1
ATOM 624 N N . LYS A 1 85 ? 14.535 -8.699 -14.406 1.00 87.75 85 LYS A N 1
ATOM 625 C CA . LYS A 1 85 ? 14.860 -8.934 -12.977 1.00 87.75 85 LYS A CA 1
ATOM 626 C C . LYS A 1 85 ? 16.254 -8.455 -12.552 1.00 87.75 85 LYS A C 1
ATOM 628 O O . LYS A 1 85 ? 16.476 -8.188 -11.367 1.00 87.75 85 LYS A O 1
ATOM 633 N N . GLU A 1 86 ? 17.179 -8.379 -13.506 1.00 88.94 86 GLU A N 1
ATOM 634 C CA . GLU A 1 86 ? 18.571 -7.968 -13.304 1.00 88.94 86 GLU A CA 1
ATOM 635 C C . GLU A 1 86 ? 18.757 -6.442 -13.262 1.00 88.94 86 GLU A C 1
ATOM 637 O O . GLU A 1 86 ? 19.782 -5.981 -12.764 1.00 88.94 86 GLU A O 1
ATOM 642 N N . LEU A 1 87 ? 17.780 -5.653 -13.730 1.00 90.19 87 LEU A N 1
ATOM 643 C CA . LEU A 1 87 ? 17.849 -4.193 -13.672 1.00 90.19 87 LEU A CA 1
ATOM 644 C C . LEU A 1 87 ? 17.671 -3.696 -12.231 1.00 90.19 87 LEU A C 1
ATOM 646 O O . LEU A 1 87 ? 16.798 -4.172 -11.495 1.00 90.19 87 LEU A O 1
ATOM 650 N N . LYS A 1 88 ? 18.525 -2.746 -11.833 1.00 85.12 88 LYS A N 1
ATOM 651 C CA . LYS A 1 88 ? 18.569 -2.103 -10.509 1.00 85.12 88 LYS A CA 1
ATOM 652 C C . LYS A 1 88 ? 19.063 -0.659 -10.640 1.00 85.12 88 LYS A C 1
ATOM 654 O O . LYS A 1 88 ? 19.829 -0.374 -11.562 1.00 85.12 88 LYS A O 1
ATOM 659 N N . GLY A 1 89 ? 18.692 0.194 -9.682 1.00 81.56 89 GLY A N 1
ATOM 660 C CA . GLY A 1 89 ? 19.136 1.595 -9.603 1.00 81.56 89 GLY A CA 1
ATOM 661 C C . GLY A 1 89 ? 18.884 2.360 -10.903 1.00 81.56 89 GLY A C 1
ATOM 662 O O . GLY A 1 89 ? 17.929 2.056 -11.608 1.00 81.56 89 GLY A O 1
ATOM 663 N N . ASP A 1 90 ? 19.797 3.254 -11.281 1.00 83.31 90 ASP A N 1
ATOM 664 C CA . ASP A 1 90 ? 19.677 4.105 -12.476 1.00 83.31 90 ASP A CA 1
ATOM 665 C C . ASP A 1 90 ? 19.315 3.338 -13.764 1.00 83.31 90 ASP A C 1
ATOM 667 O O . ASP A 1 90 ? 18.568 3.833 -14.604 1.00 83.31 90 ASP A O 1
ATOM 671 N N . ALA A 1 91 ? 19.805 2.104 -13.933 1.00 88.00 91 ALA A N 1
ATOM 672 C CA . ALA A 1 91 ? 19.492 1.292 -15.111 1.00 88.00 91 ALA A CA 1
ATOM 673 C C . ALA A 1 91 ? 18.030 0.809 -15.135 1.00 88.00 91 ALA A C 1
ATOM 675 O O . ALA A 1 91 ? 17.461 0.626 -16.214 1.00 88.00 91 ALA A O 1
ATOM 676 N N . LEU A 1 92 ? 17.434 0.576 -13.961 1.00 87.31 92 LEU A N 1
ATOM 677 C CA . LEU A 1 92 ? 16.004 0.312 -13.821 1.00 87.31 92 LEU A CA 1
ATOM 678 C C . LEU A 1 92 ? 15.211 1.582 -14.149 1.00 87.31 92 LEU A C 1
ATOM 680 O O . LEU A 1 92 ? 14.311 1.517 -14.985 1.00 87.31 92 LEU A O 1
ATOM 684 N N . ASP A 1 93 ? 15.605 2.726 -13.592 1.00 82.69 93 ASP A N 1
ATOM 685 C CA . ASP A 1 93 ? 14.935 4.016 -13.797 1.00 82.69 93 ASP A CA 1
ATOM 686 C C . ASP A 1 93 ? 14.925 4.424 -15.278 1.00 82.69 93 ASP A C 1
ATOM 688 O O . ASP A 1 93 ? 13.883 4.765 -15.838 1.00 82.69 93 ASP A O 1
ATOM 692 N N . GLU A 1 94 ? 16.067 4.312 -15.964 1.00 87.50 94 GLU A N 1
ATOM 693 C CA . GLU A 1 94 ? 16.185 4.584 -17.401 1.00 87.50 94 GLU A CA 1
ATOM 694 C C . GLU A 1 94 ? 15.328 3.651 -18.266 1.00 87.50 94 GLU A C 1
ATOM 696 O O . GLU A 1 94 ? 14.948 3.999 -19.392 1.00 87.50 94 GLU A O 1
ATOM 701 N N . ALA A 1 95 ? 15.081 2.429 -17.796 1.00 90.31 95 ALA A N 1
ATOM 702 C CA . ALA A 1 95 ? 14.241 1.475 -18.498 1.00 90.31 95 ALA A CA 1
ATOM 703 C C . ALA A 1 95 ? 12.756 1.775 -18.251 1.00 90.31 95 ALA A C 1
ATOM 705 O O . ALA A 1 95 ? 11.998 1.843 -19.216 1.00 90.31 95 ALA A O 1
ATOM 706 N N . LEU A 1 96 ? 12.368 2.063 -17.005 1.00 87.00 96 LEU A N 1
ATOM 707 C CA . LEU A 1 96 ? 11.008 2.462 -16.630 1.00 87.00 96 LEU A CA 1
ATOM 708 C C . LEU A 1 96 ? 10.582 3.785 -17.269 1.00 87.00 96 LEU A C 1
ATOM 710 O O . LEU A 1 96 ? 9.433 3.924 -17.677 1.00 87.00 96 LEU A O 1
ATOM 714 N N . ALA A 1 97 ? 11.505 4.735 -17.440 1.00 85.38 97 ALA A N 1
ATOM 715 C CA . ALA A 1 97 ? 11.239 6.009 -18.108 1.00 85.38 97 ALA A CA 1
ATOM 716 C C . ALA A 1 97 ? 10.784 5.858 -19.575 1.00 85.38 97 ALA A C 1
ATOM 718 O O . ALA A 1 97 ? 10.237 6.801 -20.148 1.00 85.38 97 ALA A O 1
ATOM 719 N N . LYS A 1 98 ? 11.019 4.694 -20.198 1.00 91.44 98 LYS A N 1
ATOM 720 C CA . LYS A 1 98 ? 10.594 4.391 -21.576 1.00 91.44 98 LYS A CA 1
ATOM 721 C C . LYS A 1 98 ? 9.187 3.805 -21.649 1.00 91.44 98 LYS A C 1
ATOM 723 O O . LYS A 1 98 ? 8.612 3.794 -22.735 1.00 91.44 98 LYS A O 1
ATOM 728 N N . GLU A 1 99 ? 8.661 3.314 -20.534 1.00 91.06 99 GLU A N 1
ATOM 729 C CA . GLU A 1 99 ? 7.319 2.751 -20.462 1.00 91.06 99 GLU A CA 1
ATOM 730 C C . GLU A 1 99 ? 6.292 3.886 -20.320 1.00 91.06 99 GLU A C 1
ATOM 732 O O . GLU A 1 99 ? 6.511 4.877 -19.612 1.00 91.06 99 GLU A O 1
ATOM 737 N N . ASP A 1 100 ? 5.156 3.759 -21.005 1.00 90.25 100 ASP A N 1
ATOM 738 C CA . ASP A 1 100 ? 4.093 4.771 -21.025 1.00 90.25 100 ASP A CA 1
ATOM 739 C C . ASP A 1 100 ? 3.109 4.647 -19.852 1.00 90.25 100 ASP A C 1
ATOM 741 O O . ASP A 1 100 ? 2.075 5.310 -19.865 1.00 90.25 100 ASP A O 1
ATOM 745 N N . TRP A 1 101 ? 3.436 3.827 -18.849 1.00 87.81 101 TRP A N 1
ATOM 746 C CA . TRP A 1 101 ? 2.623 3.612 -17.651 1.00 87.81 101 TRP A CA 1
ATOM 747 C C . TRP A 1 101 ? 2.571 4.831 -16.733 1.00 87.81 101 TRP A C 1
ATOM 749 O O . TRP A 1 101 ? 3.466 5.690 -16.755 1.00 87.81 101 TRP A O 1
ATOM 759 N N . ASP A 1 102 ? 1.548 4.850 -15.882 1.00 83.25 102 ASP A N 1
ATOM 760 C CA . ASP A 1 102 ? 1.441 5.791 -14.771 1.00 83.25 102 ASP A CA 1
ATOM 761 C C . ASP A 1 102 ? 2.631 5.653 -13.799 1.00 83.25 102 ASP A C 1
ATOM 763 O O . ASP A 1 102 ? 3.194 4.568 -13.608 1.00 83.25 102 ASP A O 1
ATOM 767 N N . ASP A 1 103 ? 3.022 6.760 -13.164 1.00 81.56 103 ASP A N 1
ATOM 768 C CA . ASP A 1 103 ? 4.159 6.784 -12.238 1.00 81.56 103 ASP A CA 1
ATOM 769 C C . ASP A 1 103 ? 3.941 5.860 -11.031 1.00 81.56 103 ASP A C 1
ATOM 771 O O . ASP A 1 103 ? 4.902 5.274 -10.533 1.00 81.56 103 ASP A O 1
ATOM 775 N N . SER A 1 104 ? 2.690 5.636 -10.613 1.00 84.19 104 SER A N 1
ATOM 776 C CA . SER A 1 104 ? 2.371 4.664 -9.561 1.00 84.19 104 SER A CA 1
ATOM 777 C C . SER A 1 104 ? 2.710 3.231 -9.954 1.00 84.19 104 SER A C 1
ATOM 779 O O . SER A 1 104 ? 3.256 2.479 -9.147 1.00 84.19 104 SER A O 1
ATOM 781 N N . ILE A 1 105 ? 2.466 2.853 -11.210 1.00 88.94 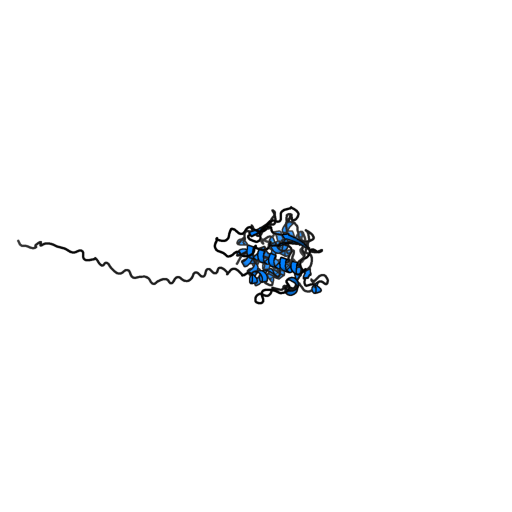105 ILE A N 1
ATOM 782 C CA . ILE A 1 105 ? 2.818 1.531 -11.730 1.00 88.94 105 ILE A CA 1
ATOM 783 C C . ILE A 1 105 ? 4.338 1.385 -11.773 1.00 88.94 105 ILE A C 1
ATOM 785 O O . ILE A 1 105 ? 4.867 0.365 -11.332 1.00 88.94 105 ILE A O 1
ATOM 789 N N . LYS A 1 106 ? 5.050 2.421 -12.235 1.00 86.50 106 LYS A N 1
ATOM 790 C CA . LYS A 1 106 ? 6.522 2.449 -12.245 1.00 86.50 106 LYS A CA 1
ATOM 791 C C . LYS A 1 106 ? 7.095 2.333 -10.831 1.00 86.50 106 LYS A C 1
ATOM 793 O O . LYS A 1 106 ? 8.006 1.538 -10.622 1.00 86.50 106 LYS A O 1
ATOM 798 N N . ALA A 1 107 ? 6.517 3.036 -9.856 1.00 86.75 107 ALA A N 1
ATOM 799 C CA . ALA A 1 107 ? 6.910 2.955 -8.449 1.00 86.75 107 ALA A CA 1
ATOM 800 C C . ALA A 1 107 ? 6.748 1.539 -7.882 1.00 86.75 107 ALA A C 1
ATOM 802 O O . ALA A 1 107 ? 7.622 1.047 -7.166 1.00 86.75 107 ALA A O 1
ATOM 803 N N . LEU A 1 108 ? 5.665 0.842 -8.234 1.00 91.00 108 LEU A N 1
ATOM 804 C CA . LEU A 1 108 ? 5.434 -0.528 -7.777 1.00 91.00 108 LEU A CA 1
ATOM 805 C C . LEU A 1 108 ? 6.402 -1.552 -8.386 1.00 91.00 108 LEU A C 1
ATOM 807 O O . LEU A 1 108 ? 6.598 -2.608 -7.788 1.00 91.00 108 LEU A O 1
ATOM 811 N N . VAL A 1 109 ? 7.081 -1.252 -9.500 1.00 91.88 109 VAL A N 1
ATOM 812 C CA . VAL A 1 109 ? 8.161 -2.118 -10.016 1.00 91.88 109 VAL A CA 1
ATOM 813 C C . VAL A 1 109 ? 9.340 -2.200 -9.034 1.00 91.88 109 VAL A C 1
ATOM 815 O O . VAL A 1 109 ? 9.989 -3.245 -8.938 1.00 91.88 109 VAL A O 1
ATOM 818 N N . GLU A 1 110 ? 9.590 -1.142 -8.256 1.00 87.94 110 GLU A N 1
ATOM 819 C CA . GLU A 1 110 ? 10.599 -1.138 -7.185 1.00 87.94 110 GLU A CA 1
ATOM 820 C C . GLU A 1 110 ? 10.154 -1.938 -5.947 1.00 87.94 110 GLU A C 1
ATOM 822 O O . GLU A 1 110 ? 10.992 -2.356 -5.146 1.00 87.94 110 GLU A O 1
ATOM 827 N N . VAL A 1 111 ? 8.850 -2.220 -5.823 1.00 90.94 111 VAL A N 1
ATOM 828 C CA . VAL A 1 111 ? 8.226 -2.992 -4.734 1.00 90.94 111 VAL A CA 1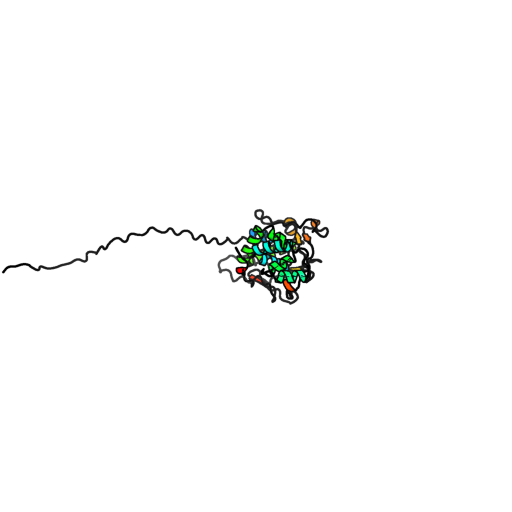
ATOM 829 C C . VAL A 1 111 ? 7.559 -4.252 -5.319 1.00 90.94 111 VAL A C 1
ATOM 831 O O . VAL A 1 111 ? 6.335 -4.413 -5.282 1.00 90.94 111 VAL A O 1
ATOM 834 N N . PRO A 1 112 ? 8.360 -5.186 -5.867 1.00 90.94 112 PRO A N 1
ATOM 835 C CA . PRO A 1 112 ? 7.898 -6.285 -6.718 1.00 90.94 112 PRO A CA 1
ATOM 836 C C . PRO A 1 112 ? 6.926 -7.255 -6.042 1.00 90.94 112 PRO A C 1
ATOM 838 O O . PRO A 1 112 ? 6.189 -7.968 -6.716 1.00 90.94 112 PRO A O 1
ATOM 841 N N . ASP A 1 113 ? 6.942 -7.333 -4.715 1.00 90.00 113 ASP A N 1
ATOM 842 C CA . ASP A 1 113 ? 6.012 -8.174 -3.967 1.00 90.00 113 ASP A CA 1
ATOM 843 C C . ASP A 1 113 ? 4.579 -7.619 -4.010 1.00 90.00 113 ASP A C 1
ATOM 845 O O . ASP A 1 113 ? 3.623 -8.381 -4.147 1.00 90.00 113 ASP A O 1
ATOM 849 N N . VAL A 1 114 ? 4.429 -6.293 -3.946 1.00 93.69 114 VAL A N 1
ATOM 850 C CA . VAL A 1 114 ? 3.124 -5.621 -4.019 1.00 93.69 114 VAL A CA 1
ATOM 851 C C . VAL A 1 114 ? 2.594 -5.648 -5.449 1.00 93.69 114 VAL A C 1
ATOM 853 O O . VAL A 1 114 ? 1.418 -5.940 -5.656 1.00 93.69 114 VAL A O 1
ATOM 856 N N . LEU A 1 115 ? 3.463 -5.420 -6.439 1.00 94.88 115 LEU A N 1
ATOM 857 C CA . LEU A 1 115 ? 3.086 -5.530 -7.849 1.00 94.88 115 LEU A CA 1
ATOM 858 C C . LEU A 1 115 ? 2.590 -6.942 -8.195 1.00 94.88 115 LEU A C 1
ATOM 860 O O . LEU A 1 115 ? 1.535 -7.099 -8.812 1.00 94.88 115 LEU A O 1
ATOM 864 N N . GLU A 1 116 ? 3.297 -7.979 -7.738 1.00 93.62 116 GLU A N 1
ATOM 865 C CA . GLU A 1 116 ? 2.877 -9.359 -7.974 1.00 93.62 116 GLU A CA 1
ATOM 866 C C . GLU A 1 116 ? 1.570 -9.693 -7.250 1.00 93.62 116 GLU A C 1
ATOM 868 O O . GLU A 1 116 ? 0.729 -10.377 -7.831 1.00 93.62 116 GLU A O 1
ATOM 873 N N . MET A 1 117 ? 1.373 -9.218 -6.014 1.00 93.88 117 MET A N 1
ATOM 874 C CA . MET A 1 117 ? 0.100 -9.365 -5.295 1.00 93.88 117 MET A CA 1
ATOM 875 C C . MET A 1 117 ? -1.055 -8.795 -6.129 1.00 93.88 117 MET A C 1
ATOM 877 O O . MET A 1 117 ? -2.038 -9.492 -6.377 1.00 93.88 117 MET A O 1
ATOM 881 N N . MET A 1 118 ? -0.904 -7.571 -6.645 1.00 96.50 118 MET A N 1
ATOM 882 C CA . MET A 1 118 ? -1.920 -6.944 -7.496 1.00 96.50 118 MET A CA 1
ATOM 883 C C . MET A 1 118 ? -2.153 -7.717 -8.805 1.00 96.50 118 MET A C 1
ATOM 885 O O . MET A 1 118 ? -3.291 -7.825 -9.263 1.00 96.50 118 MET A O 1
ATOM 889 N N . ASN A 1 119 ? -1.097 -8.268 -9.413 1.00 96.69 119 ASN A N 1
ATOM 890 C CA . ASN A 1 119 ? -1.190 -9.062 -10.642 1.00 96.69 119 ASN A CA 1
ATOM 891 C C . ASN A 1 119 ? -1.801 -10.460 -10.426 1.00 96.69 119 ASN A C 1
ATOM 893 O O . ASN A 1 119 ? -2.462 -10.983 -11.322 1.00 96.69 119 ASN A O 1
ATOM 897 N N . LYS A 1 120 ? -1.568 -11.097 -9.273 1.00 95.19 120 LYS A N 1
ATOM 898 C CA . LYS A 1 120 ? -2.126 -12.422 -8.957 1.00 95.19 120 LYS A CA 1
ATOM 899 C C . LYS A 1 120 ? -3.624 -12.365 -8.697 1.00 95.19 120 LYS A C 1
ATOM 901 O O . LYS A 1 120 ? -4.342 -13.258 -9.140 1.00 95.19 120 LYS A O 1
ATOM 906 N N . ASP A 1 121 ? -4.080 -11.308 -8.036 1.00 95.25 121 ASP A N 1
ATOM 907 C CA . ASP A 1 121 ? -5.462 -11.144 -7.602 1.00 95.25 121 ASP A CA 1
ATOM 908 C C . ASP A 1 121 ? -6.136 -9.977 -8.346 1.00 95.25 121 ASP A C 1
ATOM 910 O O . ASP A 1 121 ? -6.552 -8.981 -7.756 1.00 95.25 121 ASP A O 1
ATOM 914 N N . LEU A 1 122 ? -6.261 -10.099 -9.675 1.00 95.69 122 LEU A N 1
ATOM 915 C CA . LEU A 1 122 ? -6.811 -9.039 -10.539 1.00 95.69 122 LEU A CA 1
ATOM 916 C C . LEU A 1 122 ? -8.256 -8.649 -10.207 1.00 95.69 122 LEU A C 1
ATOM 918 O O . LEU A 1 122 ? -8.629 -7.493 -10.412 1.00 95.69 122 LEU A O 1
ATOM 922 N N . ASP A 1 123 ? -9.056 -9.577 -9.678 1.00 95.31 123 ASP A N 1
ATOM 923 C CA . ASP A 1 123 ? -10.416 -9.282 -9.220 1.00 95.31 123 ASP A CA 1
ATOM 924 C C . ASP A 1 123 ? -10.398 -8.350 -8.001 1.00 95.31 123 ASP A C 1
ATOM 926 O O . ASP A 1 123 ? -11.211 -7.429 -7.921 1.00 95.31 123 ASP A O 1
ATOM 930 N N . TRP A 1 124 ? -9.462 -8.555 -7.064 1.00 96.69 124 TRP A N 1
ATOM 931 C CA . TRP A 1 124 ? -9.265 -7.662 -5.918 1.00 96.69 124 TRP A CA 1
ATOM 932 C C . TRP A 1 124 ? -8.721 -6.307 -6.377 1.00 96.69 124 TRP A C 1
ATOM 934 O O . TRP A 1 124 ? -9.280 -5.275 -6.013 1.00 96.69 124 TRP A O 1
ATOM 944 N N . THR A 1 125 ? -7.702 -6.304 -7.242 1.00 97.19 125 THR A N 1
ATOM 945 C CA . THR A 1 125 ? -7.116 -5.075 -7.796 1.00 97.19 125 THR A CA 1
ATOM 946 C C . THR A 1 125 ? -8.164 -4.232 -8.522 1.00 97.19 125 THR A C 1
ATOM 948 O O . THR A 1 125 ? -8.243 -3.028 -8.297 1.00 97.19 125 THR A O 1
ATOM 951 N N . SER A 1 126 ? -9.014 -4.856 -9.342 1.00 95.44 126 SER A N 1
ATOM 952 C CA . SER A 1 126 ? -10.069 -4.147 -10.076 1.00 95.44 126 SER A CA 1
ATOM 953 C C . SER A 1 126 ? -11.151 -3.602 -9.142 1.00 95.44 126 SER A C 1
ATOM 955 O O . SER A 1 126 ? -11.547 -2.450 -9.288 1.00 95.44 126 SER A O 1
ATOM 957 N N . GLN A 1 127 ? -11.589 -4.382 -8.144 1.00 96.12 127 GLN A N 1
ATOM 958 C CA . GLN A 1 127 ? -12.556 -3.918 -7.140 1.00 96.12 127 GLN A CA 1
ATOM 959 C C . GLN A 1 127 ? -12.015 -2.750 -6.310 1.00 96.12 127 GLN A C 1
ATOM 961 O O . GLN A 1 127 ? -12.751 -1.800 -6.046 1.00 96.12 127 GLN A O 1
ATOM 966 N N . LEU A 1 128 ? -10.735 -2.796 -5.924 1.00 96.06 128 LEU A N 1
ATOM 967 C CA . LEU A 1 128 ? -10.065 -1.691 -5.240 1.00 96.06 128 LEU A CA 1
ATOM 968 C C . LEU A 1 128 ? -10.042 -0.440 -6.120 1.00 96.06 128 LEU A C 1
ATOM 970 O O . LEU A 1 128 ? -10.438 0.627 -5.657 1.00 96.06 128 LEU A O 1
ATOM 974 N N . GLY A 1 129 ? -9.671 -0.583 -7.394 1.00 90.62 129 GLY A N 1
ATOM 975 C CA . GLY A 1 129 ? -9.668 0.520 -8.351 1.00 90.62 129 GLY A CA 1
ATOM 976 C C . GLY A 1 129 ? -11.049 1.136 -8.559 1.00 90.62 129 GLY A C 1
ATOM 977 O O . GLY A 1 129 ? -11.196 2.356 -8.506 1.00 90.62 129 GLY A O 1
ATOM 978 N N . ASP A 1 130 ? -12.081 0.311 -8.735 1.00 89.94 130 ASP A N 1
ATOM 979 C CA . ASP A 1 130 ? -13.462 0.779 -8.874 1.00 89.94 130 ASP A CA 1
ATOM 980 C C . ASP A 1 130 ? -13.943 1.505 -7.609 1.00 89.94 130 ASP A C 1
ATOM 982 O O . ASP A 1 130 ? -14.572 2.560 -7.707 1.00 89.94 130 ASP A O 1
ATOM 986 N N . ALA A 1 131 ? -13.602 0.996 -6.419 1.00 86.50 131 ALA A N 1
ATOM 987 C CA . ALA A 1 131 ? -13.936 1.639 -5.151 1.00 86.50 131 ALA A CA 1
ATOM 988 C C . ALA A 1 131 ? -13.219 2.988 -4.975 1.00 86.50 131 ALA A C 1
ATOM 990 O O . ALA A 1 131 ? -13.846 3.953 -4.540 1.00 86.50 131 ALA A O 1
ATOM 991 N N . VAL A 1 132 ? -11.939 3.087 -5.356 1.00 85.38 132 VAL A N 1
ATOM 992 C CA . VAL A 1 132 ? -11.188 4.355 -5.353 1.00 85.38 132 VAL A CA 1
ATOM 993 C C . VAL A 1 132 ? -11.849 5.369 -6.286 1.00 85.38 132 VAL A C 1
ATOM 995 O O . VAL A 1 132 ? -12.055 6.513 -5.894 1.00 85.38 132 VAL A O 1
ATOM 998 N N . LEU A 1 133 ? -12.253 4.952 -7.489 1.00 82.44 133 LEU A N 1
ATOM 999 C CA . LEU A 1 133 ? -12.903 5.833 -8.464 1.00 82.44 133 LEU A CA 1
ATOM 1000 C C . LEU A 1 133 ? -14.309 6.281 -8.039 1.00 82.44 133 LEU A C 1
ATOM 1002 O O . LEU A 1 133 ? -14.702 7.410 -8.335 1.00 82.44 133 LEU A O 1
ATOM 1006 N N . ALA A 1 134 ? -15.076 5.408 -7.383 1.00 82.25 134 ALA A N 1
ATOM 1007 C CA . ALA A 1 134 ? -16.480 5.657 -7.057 1.00 82.25 134 ALA A CA 1
ATOM 1008 C C . ALA A 1 134 ? -16.696 6.300 -5.676 1.00 82.25 134 ALA A C 1
ATOM 1010 O O . ALA A 1 134 ? -17.620 7.096 -5.514 1.00 82.25 134 ALA A O 1
ATOM 1011 N N . GLN A 1 135 ? -15.872 5.950 -4.683 1.00 80.50 135 GLN A N 1
ATOM 1012 C CA . GLN A 1 135 ? -16.094 6.279 -3.269 1.00 80.50 135 GLN A CA 1
ATOM 1013 C C . GLN A 1 135 ? -14.789 6.396 -2.470 1.00 80.50 135 GLN A C 1
ATOM 1015 O O . GLN A 1 135 ? -14.624 5.849 -1.380 1.00 80.50 135 GLN A O 1
ATOM 1020 N N . GLN A 1 136 ? -13.845 7.162 -3.010 1.00 78.62 136 GLN A N 1
ATOM 1021 C CA . GLN A 1 136 ? -12.528 7.385 -2.415 1.00 78.62 136 GLN A CA 1
ATOM 1022 C C . GLN A 1 136 ? -12.548 7.765 -0.925 1.00 78.62 136 GLN A C 1
ATOM 1024 O O . GLN A 1 136 ? -11.705 7.302 -0.157 1.00 78.62 136 GLN A O 1
ATOM 1029 N N . ALA A 1 137 ? -13.485 8.623 -0.510 1.00 75.56 137 ALA A N 1
ATOM 1030 C CA . ALA A 1 137 ? -13.582 9.057 0.882 1.00 75.56 137 ALA A CA 1
ATOM 1031 C C . ALA A 1 137 ? -13.871 7.872 1.818 1.00 75.56 137 ALA A C 1
ATOM 1033 O O . ALA A 1 137 ? -13.222 7.739 2.855 1.00 75.56 137 ALA A O 1
ATOM 1034 N N . ASP A 1 138 ? -14.766 6.972 1.410 1.00 78.88 138 ASP A N 1
ATOM 1035 C CA . ASP A 1 138 ? -15.145 5.799 2.193 1.00 78.88 138 ASP A CA 1
ATOM 1036 C C . ASP A 1 138 ? -14.021 4.750 2.223 1.00 78.88 138 ASP A C 1
ATOM 1038 O O . ASP A 1 138 ? -13.778 4.141 3.267 1.00 78.88 138 ASP A O 1
ATOM 1042 N N . VAL A 1 139 ? -13.259 4.609 1.128 1.00 84.56 139 VAL A N 1
ATOM 1043 C CA . VAL A 1 139 ? -12.027 3.793 1.079 1.00 84.56 139 VAL A CA 1
ATOM 1044 C C . VAL A 1 139 ? -11.000 4.295 2.100 1.00 84.56 139 VAL A C 1
ATOM 1046 O O . VAL A 1 139 ? -10.449 3.509 2.873 1.00 84.56 139 VAL A O 1
ATOM 1049 N N . MET A 1 140 ? -10.760 5.608 2.159 1.00 81.81 140 MET A N 1
ATOM 1050 C CA . MET A 1 140 ? -9.829 6.184 3.138 1.00 81.81 140 MET A CA 1
ATOM 1051 C C . MET A 1 140 ? -10.358 6.075 4.574 1.00 81.81 140 MET A C 1
ATOM 1053 O O . MET A 1 140 ? -9.578 5.832 5.498 1.00 81.81 140 MET A O 1
ATOM 1057 N N . GLY A 1 141 ? -11.674 6.201 4.763 1.00 81.31 141 GLY A N 1
ATOM 1058 C CA . GLY A 1 141 ? -12.337 5.944 6.040 1.00 81.31 141 GLY A CA 1
ATOM 1059 C C . GLY A 1 141 ? -12.101 4.514 6.532 1.00 81.31 141 GLY A C 1
ATOM 1060 O O . GLY A 1 141 ? -11.716 4.324 7.685 1.00 81.31 141 GLY A O 1
ATOM 1061 N N . ALA A 1 142 ? -12.235 3.522 5.648 1.00 87.19 142 ALA A N 1
ATOM 1062 C CA . ALA A 1 142 ? -11.954 2.116 5.942 1.00 87.19 142 ALA A CA 1
ATOM 1063 C C . ALA A 1 142 ? -10.499 1.883 6.364 1.00 87.19 142 ALA A C 1
ATOM 1065 O O . ALA A 1 142 ? -10.236 1.250 7.388 1.00 87.19 142 ALA A O 1
ATOM 1066 N N . VAL A 1 143 ? -9.538 2.476 5.646 1.00 92.19 143 VAL A N 1
ATOM 1067 C CA . VAL A 1 143 ? -8.117 2.406 6.025 1.00 92.19 143 VAL A CA 1
ATOM 1068 C C . VAL A 1 143 ? -7.904 2.939 7.444 1.00 92.19 143 VAL A C 1
ATOM 1070 O O . VAL A 1 143 ? -7.240 2.290 8.253 1.00 92.19 143 VAL A O 1
ATOM 1073 N N . GLN A 1 144 ? -8.477 4.099 7.774 1.00 90.62 144 GLN A N 1
ATOM 1074 C CA . GLN A 1 144 ? -8.314 4.703 9.099 1.00 90.62 144 GLN A CA 1
ATOM 1075 C C . GLN A 1 144 ? -9.006 3.895 10.204 1.00 90.62 144 GLN A C 1
ATOM 1077 O O . GLN A 1 144 ? -8.414 3.724 11.270 1.00 90.62 144 GLN A O 1
ATOM 1082 N N . ARG A 1 145 ? -10.193 3.319 9.948 1.00 90.44 145 ARG A N 1
ATOM 1083 C CA . ARG A 1 145 ? -10.848 2.386 10.885 1.00 90.44 145 ARG A CA 1
ATOM 1084 C C . ARG A 1 145 ? -9.944 1.199 11.212 1.00 90.44 145 ARG A C 1
ATOM 1086 O O . ARG A 1 145 ? -9.734 0.890 12.384 1.00 90.44 145 ARG A O 1
ATOM 1093 N N . LEU A 1 146 ? -9.355 0.570 10.196 1.00 93.75 146 LEU A N 1
ATOM 1094 C CA . LEU A 1 146 ? -8.488 -0.590 10.397 1.00 93.75 146 LEU A CA 1
ATOM 1095 C C . LEU A 1 146 ? -7.156 -0.240 11.063 1.00 93.75 146 LEU A C 1
ATOM 1097 O O . LEU A 1 146 ? -6.661 -1.016 11.881 1.00 93.75 146 LEU A O 1
ATOM 1101 N N . ARG A 1 147 ? -6.583 0.933 10.772 1.00 93.88 147 ARG A N 1
ATOM 1102 C CA . ARG A 1 147 ? -5.404 1.430 11.497 1.00 93.88 147 ARG A CA 1
ATOM 1103 C C . ARG A 1 147 ? -5.716 1.672 12.968 1.00 93.88 147 ARG A C 1
ATOM 1105 O O . ARG A 1 147 ? -4.930 1.248 13.812 1.00 93.88 147 ARG A O 1
ATOM 1112 N N . ALA A 1 148 ? -6.853 2.298 13.277 1.00 91.50 148 ALA A N 1
ATOM 1113 C CA . ALA A 1 148 ? -7.297 2.505 14.653 1.00 91.50 148 ALA A CA 1
ATOM 1114 C C . ALA A 1 148 ? -7.450 1.166 15.384 1.00 91.50 148 ALA A C 1
ATOM 1116 O O . ALA A 1 148 ? -6.874 0.991 16.453 1.00 91.50 148 ALA A O 1
ATOM 1117 N N . LEU A 1 149 ? -8.101 0.186 14.754 1.00 92.25 149 LEU A N 1
ATOM 1118 C CA . LEU A 1 149 ? -8.268 -1.155 15.312 1.00 92.25 149 LEU A CA 1
ATOM 1119 C C . LEU A 1 149 ? -6.921 -1.864 15.558 1.00 92.25 149 LEU A C 1
ATOM 1121 O O . LEU A 1 149 ? -6.704 -2.450 16.617 1.00 92.25 149 LEU A O 1
ATOM 1125 N N . ALA A 1 150 ? -5.980 -1.787 14.612 1.00 93.44 150 ALA A N 1
ATOM 1126 C CA . ALA A 1 150 ? -4.641 -2.354 14.783 1.00 93.44 150 ALA A CA 1
ATOM 1127 C C . ALA A 1 150 ? -3.833 -1.649 15.888 1.00 93.44 150 ALA A C 1
ATOM 1129 O O . ALA A 1 150 ? -3.099 -2.305 16.632 1.00 93.44 150 ALA A O 1
ATOM 1130 N N . HIS A 1 151 ? -3.969 -0.329 16.015 1.00 92.44 151 HIS A N 1
ATOM 1131 C CA . HIS A 1 151 ? -3.326 0.457 17.066 1.00 92.44 151 HIS A CA 1
ATOM 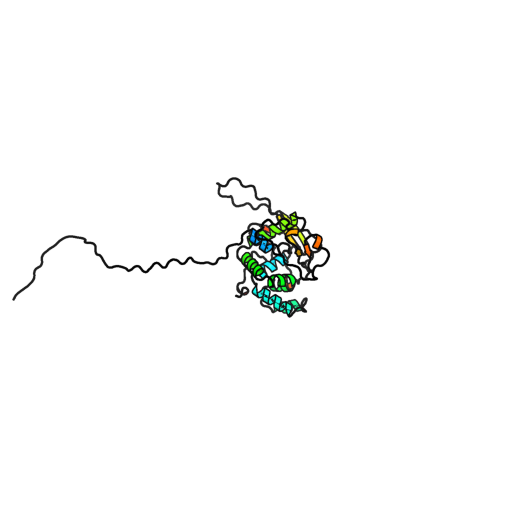1132 C C . HIS A 1 151 ? -3.913 0.134 18.447 1.00 92.44 151 HIS A C 1
ATOM 1134 O O . HIS A 1 151 ? -3.164 -0.130 19.384 1.00 92.44 151 HIS A O 1
ATOM 1140 N N . GLU A 1 152 ? -5.240 0.054 18.571 1.00 91.69 152 GLU A N 1
ATOM 1141 C CA . GLU A 1 152 ? -5.935 -0.353 19.802 1.00 91.69 152 GLU A CA 1
ATOM 1142 C C . GLU A 1 152 ? -5.549 -1.769 20.255 1.00 91.69 152 GLU A C 1
ATOM 1144 O O . GLU A 1 152 ? -5.437 -2.030 21.453 1.00 91.69 152 GLU A O 1
ATOM 1149 N N . ASN A 1 153 ? -5.261 -2.666 19.309 1.00 91.56 153 ASN A N 1
ATOM 1150 C CA . ASN A 1 153 ? -4.773 -4.016 19.595 1.00 91.56 153 ASN A CA 1
ATOM 1151 C C . ASN A 1 153 ? -3.266 -4.090 19.920 1.00 91.56 153 ASN A C 1
ATOM 1153 O O . ASN A 1 153 ? -2.752 -5.189 20.154 1.00 91.56 153 ASN A O 1
ATOM 1157 N N . GLY A 1 154 ? -2.537 -2.966 19.913 1.00 91.12 154 GLY A N 1
ATOM 1158 C CA . GLY A 1 154 ? -1.085 -2.931 20.136 1.00 91.12 154 GLY A CA 1
ATOM 1159 C C . GLY A 1 154 ? -0.290 -3.620 19.023 1.00 91.12 154 GLY A C 1
ATOM 1160 O O . GLY A 1 154 ? 0.726 -4.268 19.274 1.00 91.12 154 GLY A O 1
ATOM 1161 N N . LYS A 1 155 ? -0.809 -3.581 17.790 1.00 91.00 155 LYS A N 1
ATOM 1162 C CA . LYS A 1 155 ? -0.228 -4.228 16.600 1.00 91.00 155 LYS A CA 1
ATOM 1163 C C . LYS A 1 155 ? 0.273 -3.232 15.562 1.00 91.00 155 LYS A C 1
ATOM 1165 O O . LYS A 1 155 ? 0.958 -3.638 14.627 1.00 91.00 155 LYS A O 1
ATOM 1170 N N . LEU A 1 156 ? -0.039 -1.952 15.742 1.00 92.56 156 LEU A N 1
ATOM 1171 C CA . LEU A 1 156 ? 0.452 -0.850 14.929 1.00 92.56 156 LEU A CA 1
ATOM 1172 C C . LEU A 1 156 ? 1.221 0.135 15.814 1.00 92.56 156 LEU A C 1
ATOM 1174 O O . LEU A 1 156 ? 0.625 0.976 16.479 1.00 92.56 156 LEU A O 1
ATOM 1178 N N . GLU A 1 157 ? 2.547 0.013 15.817 1.00 91.25 157 GLU A N 1
ATOM 1179 C CA . GLU A 1 157 ? 3.460 0.833 16.620 1.00 91.25 157 GLU A CA 1
ATOM 1180 C C . GLU A 1 157 ? 4.687 1.246 15.793 1.00 91.25 157 GLU A C 1
ATOM 1182 O O . GLU A 1 157 ? 5.034 0.588 14.802 1.00 91.25 157 GLU A O 1
ATOM 1187 N N . SER A 1 158 ? 5.350 2.328 16.211 1.00 92.25 158 SER A N 1
ATOM 1188 C CA . SER A 1 158 ? 6.638 2.757 15.652 1.00 92.25 158 SER A CA 1
ATOM 1189 C C . SER A 1 158 ? 7.741 1.749 15.970 1.00 92.25 158 SER A C 1
ATOM 1191 O O . SER A 1 158 ? 7.829 1.239 17.087 1.00 92.25 158 SER A O 1
ATOM 1193 N N . ASN A 1 159 ? 8.607 1.484 14.998 1.00 90.88 159 ASN A N 1
ATOM 1194 C CA . ASN A 1 159 ? 9.731 0.556 15.097 1.00 90.88 159 ASN A CA 1
ATOM 1195 C C . ASN A 1 159 ? 10.802 0.905 14.044 1.00 90.88 159 ASN A C 1
ATOM 1197 O O . ASN A 1 159 ? 10.757 1.966 13.428 1.00 90.88 159 ASN A O 1
ATOM 1201 N N . ASP A 1 160 ? 11.771 0.014 13.826 1.00 90.06 160 ASP A N 1
ATOM 1202 C CA . ASP A 1 160 ? 12.869 0.243 12.876 1.00 90.06 160 ASP A CA 1
ATOM 1203 C C . ASP A 1 160 ? 12.418 0.289 11.401 1.00 90.06 160 ASP A C 1
ATOM 1205 O O . ASP A 1 160 ? 13.176 0.736 10.542 1.00 90.06 160 ASP A O 1
ATOM 1209 N N . GLN A 1 161 ? 11.210 -0.187 11.083 1.00 89.25 161 GLN A N 1
ATOM 1210 C CA . GLN A 1 161 ? 10.659 -0.206 9.725 1.00 89.25 161 GLN A CA 1
ATOM 1211 C C . GLN A 1 161 ? 9.718 0.975 9.450 1.00 89.25 161 GLN A C 1
ATOM 1213 O O . GLN A 1 161 ? 9.687 1.478 8.325 1.00 89.25 161 GLN A O 1
ATOM 1218 N N . GLN A 1 162 ? 8.973 1.442 10.458 1.00 88.75 162 GLN A N 1
ATOM 1219 C CA . GLN A 1 162 ? 7.970 2.501 10.305 1.00 88.75 162 GLN A CA 1
ATOM 1220 C C . GLN A 1 162 ? 7.887 3.450 11.508 1.00 88.75 162 GLN A C 1
ATOM 1222 O O . GLN A 1 162 ? 8.117 3.058 12.652 1.00 88.75 162 GLN A O 1
ATOM 1227 N N . THR A 1 163 ? 7.428 4.671 11.255 1.00 86.88 163 THR A N 1
ATOM 1228 C CA . THR A 1 163 ? 6.980 5.632 12.266 1.00 86.88 163 THR A CA 1
ATOM 1229 C C . THR A 1 163 ? 5.458 5.727 12.221 1.00 86.88 163 THR A C 1
ATOM 1231 O O . THR A 1 163 ? 4.880 5.968 11.164 1.00 86.88 163 THR A O 1
ATOM 1234 N N . VAL A 1 164 ? 4.802 5.541 13.365 1.00 88.38 164 VAL A N 1
ATOM 1235 C CA . VAL A 1 164 ? 3.352 5.686 13.532 1.00 88.38 164 VAL A CA 1
ATOM 1236 C C . VAL A 1 164 ? 3.068 6.965 14.314 1.00 88.38 164 VAL A C 1
ATOM 1238 O O . VAL A 1 164 ? 3.486 7.103 15.465 1.00 88.38 164 VAL A O 1
ATOM 1241 N N . THR A 1 165 ? 2.321 7.883 13.702 1.00 85.69 165 THR A N 1
ATOM 1242 C CA . THR A 1 165 ? 1.887 9.137 14.332 1.00 85.69 165 THR A CA 1
ATOM 1243 C C . THR A 1 165 ? 0.374 9.144 14.488 1.00 85.69 165 THR A C 1
ATOM 1245 O O . THR A 1 165 ? -0.358 9.026 13.506 1.00 85.69 165 THR A O 1
ATOM 1248 N N . VAL A 1 166 ? -0.099 9.325 15.722 1.00 85.31 166 VAL A N 1
ATOM 1249 C CA . VAL A 1 166 ? -1.528 9.448 16.033 1.00 85.31 166 VAL A CA 1
ATOM 1250 C C . VAL A 1 166 ? -1.857 10.909 16.310 1.00 85.31 166 VAL A C 1
ATOM 1252 O O . VAL A 1 166 ? -1.374 11.495 17.278 1.00 85.31 166 VAL A O 1
ATOM 1255 N N . THR A 1 167 ? -2.707 11.489 15.469 1.00 76.44 167 THR A N 1
ATOM 1256 C CA . THR A 1 167 ? -3.209 12.856 15.627 1.00 76.44 167 THR A CA 1
ATOM 1257 C C . THR A 1 167 ? -4.703 12.806 15.908 1.00 76.44 167 THR A C 1
ATOM 1259 O O . THR A 1 167 ? -5.452 12.146 15.195 1.00 76.44 167 THR A O 1
ATOM 1262 N N . GLN A 1 168 ? -5.174 13.510 16.936 1.00 64.81 168 GLN A N 1
ATOM 1263 C CA . GLN A 1 168 ? -6.614 13.682 17.127 1.00 64.81 168 GLN A CA 1
ATOM 1264 C C . GLN A 1 168 ? -7.136 14.650 16.063 1.00 64.81 168 GLN A C 1
ATOM 1266 O O . GLN A 1 168 ? -6.712 15.808 16.033 1.00 64.81 168 GLN A O 1
ATOM 1271 N N . ALA A 1 169 ? -8.058 14.210 15.204 1.00 57.81 169 ALA A N 1
ATOM 1272 C CA . ALA A 1 169 ? -8.805 15.156 14.392 1.00 57.81 169 ALA A CA 1
ATOM 1273 C C . ALA A 1 169 ? -9.689 15.980 15.335 1.00 57.81 169 ALA A C 1
ATOM 1275 O O . ALA A 1 169 ? -10.464 15.446 16.133 1.00 57.81 169 ALA A O 1
ATOM 1276 N N . VAL A 1 170 ? -9.544 17.301 15.275 1.00 43.59 170 VAL A N 1
ATOM 1277 C CA . VAL A 1 170 ? -10.437 18.217 15.984 1.00 43.59 170 VAL A CA 1
ATOM 1278 C C . VAL A 1 170 ? -11.829 18.028 15.385 1.00 43.59 170 VAL A C 1
ATOM 1280 O O . VAL A 1 170 ? -11.968 18.120 14.167 1.00 43.59 170 VAL A O 1
ATOM 1283 N N . ASN A 1 171 ? -12.823 17.731 16.231 1.00 43.81 171 ASN A N 1
ATOM 1284 C CA . ASN A 1 171 ? -14.226 17.512 15.865 1.00 43.81 171 ASN A CA 1
ATOM 1285 C C . ASN A 1 171 ? -14.653 18.348 14.647 1.00 43.81 171 ASN A C 1
ATOM 1287 O O . ASN A 1 171 ? -14.708 19.578 14.725 1.00 43.81 171 ASN A O 1
ATOM 1291 N N . VAL A 1 172 ? -15.000 17.684 13.545 1.00 40.75 172 VAL A N 1
ATOM 1292 C CA . VAL A 1 172 ? -15.729 18.325 12.453 1.00 40.75 172 VAL A CA 1
ATOM 1293 C C . VAL A 1 172 ? -17.119 18.676 12.970 1.00 40.75 172 VAL A C 1
ATOM 1295 O O . VAL A 1 172 ? -17.893 17.819 13.394 1.00 40.75 172 VAL A O 1
ATOM 1298 N N . THR A 1 173 ? -17.437 19.966 12.979 1.00 34.16 173 THR A N 1
ATOM 1299 C CA . THR A 1 173 ? -18.806 20.447 13.128 1.00 34.16 173 THR A CA 1
ATOM 1300 C C . THR A 1 173 ? -19.617 19.891 11.962 1.00 34.16 173 THR A C 1
ATOM 1302 O O . THR A 1 173 ? -19.564 20.413 10.849 1.00 34.16 173 THR A O 1
ATOM 1305 N N . GLN A 1 174 ? -20.370 18.824 12.222 1.00 33.62 174 GLN A N 1
ATOM 1306 C CA . GLN A 1 174 ? -21.468 18.394 11.367 1.00 33.62 174 GLN A CA 1
ATOM 1307 C C . GLN A 1 174 ? -22.354 19.630 11.090 1.00 33.62 174 GLN A C 1
ATOM 1309 O O . GLN A 1 174 ? -22.688 20.346 12.044 1.00 33.62 174 GLN A O 1
ATOM 1314 N N . PRO A 1 175 ? -22.717 19.947 9.829 1.00 39.44 175 PRO A N 1
ATOM 1315 C CA . PRO A 1 175 ? -23.742 20.953 9.559 1.00 39.44 175 PRO A CA 1
ATOM 1316 C C . PRO A 1 175 ? -24.976 20.612 10.402 1.00 39.44 175 PRO A C 1
ATOM 1318 O O . PRO A 1 175 ? -25.273 19.421 10.527 1.00 39.44 175 PRO A O 1
ATOM 1321 N N . PRO A 1 176 ? -25.668 21.592 11.014 1.00 36.84 176 PRO A N 1
ATOM 1322 C CA . PRO A 1 176 ? -26.743 21.291 11.945 1.00 36.84 176 PRO A CA 1
ATOM 1323 C C . PRO A 1 176 ? -27.738 20.343 11.280 1.00 36.84 176 PRO A C 1
ATOM 1325 O O . PRO A 1 176 ? -28.293 20.656 10.223 1.00 36.84 176 PRO A O 1
ATOM 1328 N N . ALA A 1 177 ? -27.917 19.174 11.900 1.00 46.72 177 ALA A N 1
ATOM 1329 C CA . ALA A 1 177 ? -29.000 18.271 11.570 1.00 46.72 177 ALA A CA 1
ATOM 1330 C C . ALA A 1 177 ? -30.299 19.082 11.555 1.00 46.72 177 ALA A C 1
ATOM 1332 O O . ALA A 1 177 ? -30.514 19.959 12.399 1.00 46.72 177 ALA A O 1
ATOM 1333 N N . SER A 1 178 ? -31.147 18.807 10.568 1.00 50.47 178 SER A N 1
ATOM 1334 C CA . SER A 1 178 ? -32.516 19.309 10.515 1.00 50.47 178 SER A CA 1
ATOM 1335 C C . SER A 1 178 ? -33.147 19.167 11.904 1.00 50.47 178 SER A C 1
ATOM 1337 O O . SER A 1 178 ? -32.975 18.137 12.555 1.00 50.47 178 SER A O 1
ATOM 1339 N N . SER A 1 179 ? -33.834 20.208 12.367 1.00 50.03 179 SER A N 1
ATOM 1340 C CA . SER A 1 179 ? -34.209 20.471 13.765 1.00 50.03 179 SER A CA 1
ATOM 1341 C C . SER A 1 179 ? -35.153 19.464 14.452 1.00 50.03 179 SER A C 1
ATOM 1343 O O . SER A 1 179 ? -35.686 19.786 15.508 1.00 50.03 179 SER A O 1
ATOM 1345 N N . ASP A 1 180 ? -35.333 18.257 13.911 1.00 46.19 180 ASP A N 1
ATOM 1346 C CA . ASP A 1 180 ? -36.300 17.258 14.384 1.00 46.19 180 ASP A CA 1
ATOM 1347 C C . ASP A 1 180 ? -35.693 15.873 14.714 1.00 46.19 180 ASP A C 1
ATOM 1349 O O . ASP A 1 180 ? -36.432 14.919 14.955 1.00 46.19 180 ASP A O 1
ATOM 1353 N N . ALA A 1 181 ? -34.362 15.726 14.776 1.00 42.72 181 ALA A N 1
ATOM 1354 C CA . ALA A 1 181 ? -33.724 14.478 15.221 1.00 42.72 181 ALA A CA 1
ATOM 1355 C C . ALA A 1 181 ? -33.431 14.490 16.743 1.00 42.72 181 ALA A C 1
ATOM 1357 O O . ALA A 1 181 ? -32.886 15.477 17.247 1.00 42.72 181 ALA A O 1
ATOM 1358 N N . PRO A 1 182 ? -33.753 13.421 17.506 1.00 36.38 182 PRO A N 1
ATOM 1359 C CA . PRO A 1 182 ? -33.376 13.326 18.915 1.00 36.38 182 PRO A CA 1
ATOM 1360 C C . PRO A 1 182 ? -31.850 13.363 19.056 1.00 36.38 182 PRO A C 1
ATOM 1362 O O . PRO A 1 182 ? -31.145 12.757 18.256 1.00 36.38 182 PRO A O 1
ATOM 1365 N N . ALA A 1 183 ? -31.359 14.080 20.072 1.00 38.00 183 ALA A N 1
ATOM 1366 C CA . ALA A 1 183 ? -29.941 14.314 20.337 1.00 38.00 183 ALA A CA 1
ATOM 1367 C C . ALA A 1 183 ? -29.125 13.007 20.348 1.00 38.00 183 ALA A C 1
ATOM 1369 O O . ALA A 1 183 ? -29.065 12.301 21.355 1.00 38.00 183 ALA A O 1
ATOM 1370 N N . SER A 1 184 ? -28.499 12.683 19.218 1.00 36.59 184 SER A N 1
ATOM 1371 C CA . SER A 1 184 ? -27.494 11.635 19.113 1.00 36.59 184 SER A CA 1
ATOM 1372 C C . SER A 1 184 ? -26.190 12.125 19.738 1.00 36.59 184 SER A C 1
ATOM 1374 O O . SER A 1 184 ? -25.825 13.294 19.606 1.00 36.59 184 SER A O 1
ATOM 1376 N N . ALA A 1 185 ? -25.512 11.222 20.448 1.00 42.56 185 ALA A N 1
ATOM 1377 C CA . ALA A 1 185 ? -24.213 11.448 21.064 1.00 42.56 185 ALA A CA 1
ATOM 1378 C C . ALA A 1 185 ? -23.246 12.158 20.102 1.00 42.56 185 ALA A C 1
ATOM 1380 O O . ALA A 1 185 ? -23.181 11.822 18.921 1.00 42.56 185 ALA A O 1
ATOM 1381 N N . GLN A 1 186 ? -22.497 13.133 20.626 1.00 33.56 186 GLN A N 1
ATOM 1382 C CA . GLN A 1 186 ? -21.375 13.755 19.922 1.00 33.56 186 GLN A CA 1
ATOM 1383 C C . GLN A 1 186 ? -20.489 12.656 19.306 1.00 33.56 186 GLN A C 1
ATOM 1385 O O . GLN A 1 186 ? -20.100 11.750 20.051 1.00 33.56 186 GLN A O 1
ATOM 1390 N N . PRO A 1 187 ? -20.150 12.720 18.002 1.00 45.03 187 PRO A N 1
ATOM 1391 C CA . PRO A 1 187 ? -19.152 11.827 17.432 1.00 45.03 187 PRO A CA 1
ATOM 1392 C C . PRO A 1 187 ? -17.876 11.923 18.272 1.00 45.03 187 PRO A C 1
ATOM 1394 O O . PRO A 1 187 ? -17.447 13.026 18.627 1.00 45.03 187 PRO A O 1
ATOM 1397 N N . ALA A 1 188 ? -17.300 10.780 18.646 1.00 45.03 188 ALA A N 1
ATOM 1398 C CA . ALA A 1 188 ? -15.989 10.764 19.280 1.00 45.03 188 ALA A CA 1
ATOM 1399 C C . ALA A 1 188 ? -14.972 11.433 18.332 1.00 45.03 188 ALA A C 1
ATOM 1401 O O . ALA A 1 188 ? -15.111 11.282 17.115 1.00 45.03 188 ALA A O 1
ATOM 1402 N N . PRO A 1 189 ? -13.963 12.163 18.847 1.00 49.09 189 PRO A N 1
ATOM 1403 C CA . PRO A 1 189 ? -12.909 12.702 17.997 1.00 49.09 189 PRO A CA 1
ATOM 1404 C C . PRO A 1 189 ? -12.270 11.545 17.226 1.00 49.09 189 PRO A C 1
ATOM 1406 O O . PRO A 1 189 ? -11.778 10.589 17.830 1.00 49.09 189 PRO A O 1
ATOM 1409 N N . GLN A 1 190 ? -12.316 11.602 15.898 1.00 60.28 190 GLN A N 1
ATOM 1410 C CA . GLN A 1 190 ? -11.714 10.570 15.065 1.00 60.28 190 GLN A CA 1
ATOM 1411 C C . GLN A 1 190 ? -10.194 10.725 15.149 1.00 60.28 190 GLN A C 1
ATOM 1413 O O . GLN A 1 190 ? -9.639 11.798 14.911 1.00 60.28 190 GLN A O 1
ATOM 1418 N N . GLN A 1 191 ? -9.509 9.667 15.568 1.00 71.44 191 GLN A N 1
ATOM 1419 C CA . GLN A 1 191 ? -8.054 9.628 15.535 1.00 71.44 191 GLN A CA 1
ATOM 1420 C C . GLN A 1 191 ? -7.618 9.386 14.097 1.00 71.44 191 GLN A C 1
ATOM 1422 O O . GLN A 1 191 ? -8.230 8.589 13.388 1.00 71.44 191 GLN A O 1
ATOM 1427 N N . VAL A 1 192 ? -6.558 10.064 13.681 1.00 80.00 192 VAL A N 1
ATOM 1428 C CA . VAL A 1 192 ? -5.925 9.829 12.392 1.00 80.00 192 VAL A CA 1
ATOM 1429 C C . VAL A 1 192 ? -4.560 9.251 12.649 1.00 80.00 192 VAL A C 1
ATOM 1431 O O . VAL A 1 192 ? -3.760 9.828 13.388 1.00 80.00 192 VAL A O 1
ATOM 1434 N N . ILE A 1 193 ? -4.312 8.115 12.014 1.00 82.44 193 ILE A N 1
ATOM 1435 C CA . ILE A 1 193 ? -3.068 7.381 12.128 1.00 82.44 193 ILE A CA 1
ATOM 1436 C C . ILE A 1 193 ? -2.341 7.460 10.794 1.00 82.44 193 ILE A C 1
ATOM 1438 O O . ILE A 1 193 ? -2.830 6.982 9.764 1.00 82.44 193 ILE A O 1
ATOM 1442 N N . VAL A 1 194 ? -1.169 8.080 10.842 1.00 84.12 194 VAL A N 1
ATOM 1443 C CA . VAL A 1 194 ? -0.238 8.237 9.725 1.00 84.12 194 VAL A CA 1
ATOM 1444 C C . VAL A 1 194 ? 0.887 7.227 9.909 1.00 84.12 194 VAL A C 1
ATOM 1446 O O . VAL A 1 194 ? 1.412 7.093 11.019 1.00 84.12 194 VAL A O 1
ATOM 1449 N N . ILE A 1 195 ? 1.227 6.503 8.841 1.00 86.00 195 ILE A N 1
ATOM 1450 C CA . ILE A 1 195 ? 2.316 5.526 8.831 1.00 86.00 195 ILE A CA 1
ATOM 1451 C C . ILE A 1 195 ? 3.362 5.996 7.827 1.00 86.00 195 ILE A C 1
ATOM 1453 O O . ILE A 1 195 ? 3.100 6.073 6.630 1.00 86.00 195 ILE A O 1
ATOM 1457 N N . GLU A 1 196 ? 4.568 6.262 8.301 1.00 85.25 196 GLU A N 1
ATOM 1458 C CA . GLU A 1 196 ? 5.687 6.692 7.466 1.00 85.25 196 GLU A CA 1
ATOM 1459 C C . GLU A 1 196 ? 6.786 5.635 7.493 1.00 85.25 196 GLU A C 1
ATOM 1461 O O . GLU A 1 196 ? 6.977 4.978 8.521 1.00 85.25 196 GLU A O 1
ATOM 1466 N N . PRO A 1 197 ? 7.564 5.468 6.413 1.00 87.12 197 PRO A N 1
ATOM 1467 C CA . PRO A 1 197 ? 8.794 4.698 6.498 1.00 87.12 197 PRO A CA 1
ATOM 1468 C C . PRO A 1 197 ? 9.726 5.300 7.559 1.00 87.12 197 PRO A C 1
ATOM 1470 O O . PRO A 1 197 ? 9.883 6.518 7.642 1.00 87.12 197 PRO A O 1
ATOM 1473 N N . ALA A 1 198 ? 10.384 4.461 8.362 1.00 86.06 198 ALA A N 1
ATOM 1474 C CA . ALA A 1 198 ? 11.354 4.950 9.350 1.00 86.06 198 ALA A CA 1
ATOM 1475 C C . ALA A 1 198 ? 12.593 5.591 8.689 1.00 86.06 198 ALA A C 1
ATOM 1477 O O . ALA A 1 198 ? 13.300 6.385 9.310 1.00 86.06 198 ALA A O 1
ATOM 1478 N N . SER A 1 199 ? 12.860 5.246 7.424 1.00 82.75 199 SER A N 1
ATOM 1479 C CA . SER A 1 199 ? 13.913 5.827 6.588 1.00 82.75 199 SER A CA 1
ATOM 1480 C C . SER A 1 199 ? 13.327 6.297 5.253 1.00 82.75 199 SER A C 1
ATOM 1482 O O . SER A 1 199 ? 12.584 5.539 4.638 1.00 82.75 199 SER A O 1
ATOM 1484 N N . PRO A 1 200 ? 13.676 7.497 4.756 1.00 77.62 200 PRO A N 1
ATOM 1485 C CA . PRO A 1 200 ? 13.078 8.047 3.535 1.00 77.62 200 PRO A CA 1
ATOM 1486 C C . PRO A 1 200 ? 13.446 7.267 2.265 1.00 77.62 200 PRO A C 1
ATOM 1488 O O . PRO A 1 200 ? 12.693 7.280 1.302 1.00 77.62 200 PRO A O 1
ATOM 1491 N N . GLU A 1 201 ? 14.582 6.571 2.270 1.00 80.81 201 GLU A N 1
ATOM 1492 C CA . GLU A 1 201 ? 15.105 5.831 1.113 1.00 80.81 201 GLU A CA 1
ATOM 1493 C C . GLU A 1 201 ? 14.672 4.359 1.106 1.00 80.81 201 GLU A C 1
ATOM 1495 O O . GLU A 1 201 ? 15.101 3.589 0.250 1.00 80.81 201 GLU A O 1
ATOM 1500 N N . THR A 1 202 ? 13.894 3.901 2.092 1.00 85.00 202 THR A N 1
ATOM 1501 C CA . THR A 1 202 ? 13.542 2.481 2.208 1.00 85.00 202 THR A CA 1
ATOM 1502 C C . THR A 1 202 ? 12.124 2.296 2.702 1.00 85.00 202 THR A C 1
ATOM 1504 O O . THR A 1 202 ? 11.796 2.697 3.815 1.00 85.00 202 THR A O 1
ATOM 1507 N N . VAL A 1 203 ? 11.311 1.599 1.912 1.00 87.88 203 VAL A N 1
ATOM 1508 C CA . VAL A 1 203 ? 9.966 1.183 2.310 1.00 87.88 203 VAL A CA 1
ATOM 1509 C C . VAL A 1 203 ? 9.942 -0.305 2.637 1.00 87.88 203 VAL A C 1
ATOM 1511 O O . VAL A 1 203 ? 10.504 -1.127 1.914 1.00 87.88 203 VAL A O 1
ATOM 1514 N N . TYR A 1 204 ? 9.282 -0.663 3.735 1.00 89.31 204 TYR A N 1
ATOM 1515 C CA . TYR A 1 204 ? 9.043 -2.052 4.115 1.00 89.31 204 TYR A CA 1
ATOM 1516 C C . TYR A 1 204 ? 7.577 -2.404 3.878 1.00 89.31 204 TYR A C 1
ATOM 1518 O O . TYR A 1 204 ? 6.683 -1.630 4.218 1.00 89.31 204 TYR A O 1
ATOM 1526 N N . VAL A 1 205 ? 7.331 -3.591 3.326 1.00 91.19 205 VAL A N 1
ATOM 1527 C CA . VAL A 1 205 ? 5.974 -4.121 3.139 1.00 91.19 205 VAL A CA 1
ATOM 1528 C C . VAL A 1 205 ? 5.621 -4.992 4.346 1.00 91.19 205 VAL A C 1
ATOM 1530 O O . VAL A 1 205 ? 6.304 -5.997 4.580 1.00 91.19 205 VAL A O 1
ATOM 1533 N N . PRO A 1 206 ? 4.596 -4.643 5.141 1.00 90.56 206 PRO A N 1
ATOM 1534 C CA . PRO A 1 206 ? 4.145 -5.500 6.222 1.00 90.56 206 PRO A CA 1
ATOM 1535 C C . PRO A 1 206 ? 3.285 -6.641 5.669 1.00 90.56 206 PRO A C 1
ATOM 1537 O O . PRO A 1 206 ? 2.361 -6.438 4.885 1.00 90.56 206 PRO A O 1
ATOM 1540 N N . TYR A 1 207 ? 3.558 -7.847 6.147 1.00 87.81 207 TYR A N 1
ATOM 1541 C CA . TYR A 1 207 ? 2.746 -9.039 5.963 1.00 87.81 207 TYR A CA 1
ATOM 1542 C C . TYR A 1 207 ? 2.132 -9.415 7.298 1.00 87.81 207 TYR A C 1
ATOM 1544 O O . TYR A 1 207 ? 2.839 -9.698 8.262 1.00 87.81 207 TYR A O 1
ATOM 1552 N N . TYR A 1 208 ? 0.813 -9.456 7.374 1.00 87.31 208 TYR A N 1
ATOM 1553 C CA . TYR A 1 208 ? 0.134 -9.727 8.629 1.00 87.31 208 TYR A CA 1
ATOM 1554 C C . TYR A 1 208 ? -1.074 -10.612 8.429 1.00 87.31 208 TYR A C 1
ATOM 1556 O O . TYR A 1 208 ? -1.695 -10.624 7.371 1.00 87.31 208 TYR A O 1
ATOM 1564 N N . GLN A 1 209 ? -1.404 -11.362 9.475 1.00 85.50 209 GLN A N 1
ATOM 1565 C CA . GLN A 1 209 ? -2.644 -12.112 9.519 1.00 85.50 209 GLN A CA 1
ATOM 1566 C C . GLN A 1 209 ? -3.740 -11.201 10.096 1.00 85.50 209 GLN A C 1
ATOM 1568 O O . GLN A 1 209 ? -3.657 -10.846 11.277 1.00 85.50 209 GLN A O 1
ATOM 1573 N N . PRO A 1 210 ? -4.777 -10.834 9.317 1.00 86.00 210 PRO A N 1
ATOM 1574 C CA . PRO A 1 210 ? -5.793 -9.875 9.753 1.00 86.00 210 PRO A CA 1
ATOM 1575 C C . PRO A 1 210 ? -6.471 -10.258 11.072 1.00 86.00 210 PRO A C 1
ATOM 1577 O O . PRO A 1 210 ? -6.653 -9.409 11.935 1.00 86.00 210 PRO A O 1
ATOM 1580 N N . SER A 1 211 ? -6.740 -11.548 11.296 1.00 82.81 211 SER A N 1
ATOM 1581 C CA . SER A 1 211 ? -7.341 -12.042 12.546 1.00 82.81 211 SER A CA 1
ATOM 1582 C C . SER A 1 211 ? -6.460 -11.862 13.788 1.00 82.81 211 SER A C 1
ATOM 1584 O O . SER A 1 211 ? -6.954 -11.947 14.908 1.00 82.81 211 SER A O 1
ATOM 1586 N N . VAL A 1 212 ? -5.150 -11.662 13.618 1.00 86.25 212 VAL A N 1
ATOM 1587 C CA . VAL A 1 212 ? -4.220 -11.400 14.728 1.00 86.25 212 VAL A CA 1
ATOM 1588 C C . VAL A 1 212 ? -4.021 -9.902 14.927 1.00 86.25 212 VAL A C 1
ATOM 1590 O O . VAL A 1 212 ? -3.889 -9.452 16.063 1.00 86.25 212 VAL A O 1
ATOM 1593 N N . VAL A 1 213 ? -4.001 -9.133 13.836 1.00 89.94 213 VAL A N 1
ATOM 1594 C CA . VAL A 1 213 ? -3.743 -7.691 13.894 1.00 89.94 213 VAL A CA 1
ATOM 1595 C C . VAL A 1 213 ? -4.990 -6.882 14.235 1.00 89.94 213 VAL A C 1
ATOM 1597 O O . VAL A 1 213 ? -4.954 -6.029 15.119 1.00 89.94 213 VAL A O 1
ATOM 1600 N N . TYR A 1 214 ? -6.110 -7.189 13.591 1.00 91.81 214 TYR A N 1
ATOM 1601 C CA . TYR A 1 214 ? -7.395 -6.537 13.839 1.00 91.81 214 TYR A CA 1
ATOM 1602 C C . TYR A 1 214 ? -8.195 -7.206 14.962 1.00 91.81 214 TYR A C 1
ATOM 1604 O O . TYR A 1 214 ? -9.183 -6.653 15.436 1.00 91.81 214 TYR A O 1
ATOM 1612 N N . GLY A 1 215 ? -7.747 -8.366 15.447 1.00 88.38 215 GLY A N 1
ATOM 1613 C CA . GLY A 1 215 ? -8.427 -9.095 16.510 1.00 88.38 215 GLY A CA 1
ATOM 1614 C C . GLY A 1 215 ? -9.752 -9.686 16.029 1.00 88.38 215 GLY A C 1
ATOM 1615 O O . GLY A 1 215 ? -9.811 -10.324 14.976 1.00 88.38 215 GLY A O 1
ATOM 1616 N N . SER A 1 216 ? -10.818 -9.513 16.817 1.00 88.00 216 SER A N 1
ATOM 1617 C CA . SER A 1 216 ? -12.145 -10.017 16.451 1.00 88.00 216 SER A CA 1
ATOM 1618 C C . SER A 1 216 ? -12.694 -9.234 15.263 1.00 88.00 216 SER A C 1
ATOM 1620 O O . SER A 1 216 ? -13.150 -8.105 15.420 1.00 88.00 216 SER A O 1
ATOM 1622 N N . TRP A 1 217 ? -12.680 -9.852 14.084 1.00 89.56 217 TRP A N 1
ATOM 1623 C CA . TRP A 1 217 ? -13.211 -9.242 12.872 1.00 89.56 217 TRP A CA 1
ATOM 1624 C C . TRP A 1 217 ? -14.738 -9.061 12.970 1.00 89.56 217 TRP A C 1
ATOM 1626 O O . TRP A 1 217 ? -15.439 -10.042 13.242 1.00 89.56 217 TRP A O 1
ATOM 1636 N N . PRO A 1 218 ? -15.274 -7.844 12.768 1.00 84.50 218 PRO A N 1
ATOM 1637 C CA . PRO A 1 218 ? -16.685 -7.552 13.023 1.00 84.50 218 PRO A CA 1
ATOM 1638 C C . PRO A 1 218 ? -17.635 -8.066 11.932 1.00 84.50 218 PRO A C 1
ATOM 1640 O O . PRO A 1 218 ? -18.842 -8.108 12.170 1.00 84.50 218 PRO A O 1
ATOM 1643 N N . TYR A 1 219 ? -17.118 -8.485 10.769 1.00 90.56 219 TYR A N 1
ATOM 1644 C CA . TYR A 1 219 ? -17.926 -8.860 9.602 1.00 90.56 219 TYR A CA 1
ATOM 1645 C C . TYR A 1 219 ? -17.726 -10.336 9.200 1.00 90.56 219 TYR A C 1
ATOM 1647 O O . TYR A 1 219 ? -16.871 -10.638 8.365 1.00 90.56 219 TYR A O 1
ATOM 1655 N N . PRO A 1 220 ? -18.501 -11.288 9.758 1.00 88.94 220 PRO A N 1
ATOM 1656 C CA . PRO A 1 220 ? -18.358 -12.714 9.446 1.00 88.94 220 PRO A CA 1
ATOM 1657 C C . PRO A 1 220 ? -18.551 -13.056 7.964 1.00 88.94 220 PRO A C 1
ATOM 1659 O O . PRO A 1 220 ? -17.869 -13.943 7.455 1.00 88.94 220 PRO A O 1
ATOM 1662 N N . ASP A 1 221 ? -19.450 -12.341 7.283 1.00 92.81 221 ASP A N 1
ATOM 1663 C CA . ASP A 1 221 ? -19.766 -12.557 5.865 1.00 92.81 221 ASP A CA 1
ATOM 1664 C C . ASP A 1 221 ? -18.714 -11.951 4.916 1.00 92.81 221 ASP A C 1
ATOM 1666 O O . ASP A 1 221 ? -18.683 -12.282 3.733 1.00 92.81 221 ASP A O 1
ATOM 1670 N N . TYR A 1 222 ? -17.814 -11.112 5.443 1.00 91.62 222 TYR A N 1
ATOM 1671 C CA . TYR A 1 222 ? -16.767 -10.421 4.689 1.00 91.62 222 TYR A CA 1
ATOM 1672 C C . TYR A 1 222 ? -15.396 -10.611 5.355 1.00 91.62 222 TYR A C 1
ATOM 1674 O O . TYR A 1 222 ? -14.817 -9.653 5.873 1.00 91.62 222 TYR A O 1
ATOM 1682 N N . PRO A 1 223 ? -14.860 -11.847 5.402 1.00 91.19 223 PRO A N 1
ATOM 1683 C CA . PRO A 1 223 ? -13.573 -12.115 6.034 1.00 91.19 223 PRO A CA 1
ATOM 1684 C C . PRO A 1 223 ? -12.425 -11.442 5.260 1.00 91.19 223 PRO A C 1
ATOM 1686 O O . PRO A 1 223 ? -12.452 -11.452 4.028 1.00 91.19 223 PRO A O 1
ATOM 1689 N N . PRO A 1 224 ? -11.391 -10.910 5.935 1.00 89.00 224 PRO A N 1
ATOM 1690 C CA . PRO A 1 224 ? -10.286 -10.217 5.276 1.00 89.00 224 PRO A CA 1
ATOM 1691 C C . PRO A 1 224 ? -9.558 -11.067 4.234 1.00 89.00 224 PRO A C 1
ATOM 1693 O O . PRO A 1 224 ? -9.307 -12.255 4.461 1.00 89.00 224 PRO A O 1
ATOM 1696 N N . TYR A 1 225 ? -9.113 -10.428 3.151 1.00 87.94 225 TYR A N 1
ATOM 1697 C CA . TYR A 1 225 ? -8.126 -11.028 2.255 1.00 87.94 225 TYR A CA 1
ATOM 1698 C C . TYR A 1 225 ? -6.805 -11.252 3.002 1.00 87.94 225 TYR A C 1
ATOM 1700 O O . TYR A 1 225 ? -6.364 -10.409 3.787 1.00 87.94 225 TYR A O 1
ATOM 1708 N N . TYR A 1 226 ? -6.161 -12.392 2.751 1.00 85.88 226 TYR A N 1
ATOM 1709 C CA . TYR A 1 226 ? -4.832 -12.693 3.274 1.00 85.88 226 TYR A CA 1
ATOM 1710 C C . TYR A 1 226 ? -3.884 -13.025 2.127 1.00 85.88 226 TYR A C 1
ATOM 1712 O O . TYR A 1 226 ? -3.972 -14.097 1.527 1.00 85.88 226 TYR A O 1
ATOM 1720 N N . PHE A 1 227 ? -2.952 -12.111 1.862 1.00 85.25 227 PHE A N 1
ATOM 1721 C CA . PHE A 1 227 ? -1.883 -12.318 0.896 1.00 85.25 227 PHE A CA 1
ATOM 1722 C C . PHE A 1 227 ? -0.640 -12.820 1.619 1.00 85.25 227 PHE A C 1
ATOM 1724 O O . PHE A 1 227 ? 0.023 -12.093 2.362 1.00 85.25 227 PHE A O 1
ATOM 1731 N N . ALA A 1 228 ? -0.355 -14.109 1.441 1.00 78.06 228 ALA A N 1
ATOM 1732 C CA . ALA A 1 228 ? 0.803 -14.724 2.059 1.00 78.06 228 ALA A CA 1
ATOM 1733 C C . ALA A 1 228 ? 2.102 -14.164 1.447 1.00 78.06 228 ALA A C 1
ATOM 1735 O O . ALA A 1 228 ? 2.188 -14.014 0.225 1.00 78.06 228 ALA A O 1
ATOM 1736 N N . PRO A 1 229 ? 3.136 -13.915 2.268 1.00 74.88 229 PRO A N 1
ATOM 1737 C CA . PRO A 1 229 ? 4.449 -13.524 1.774 1.00 74.88 229 PRO A CA 1
ATOM 1738 C C . PRO A 1 229 ? 5.032 -14.596 0.859 1.00 74.88 229 PRO A C 1
ATOM 1740 O O . PRO A 1 229 ? 4.776 -15.795 1.028 1.00 74.88 229 PRO A O 1
ATOM 1743 N N . ARG A 1 230 ? 5.897 -14.178 -0.070 1.00 69.44 230 ARG A N 1
ATOM 1744 C CA . ARG A 1 230 ? 6.654 -15.123 -0.893 1.00 69.44 230 ARG A CA 1
ATOM 1745 C C . ARG A 1 230 ? 7.452 -16.091 -0.003 1.00 69.44 230 ARG A C 1
ATOM 1747 O O . ARG A 1 230 ? 8.066 -15.664 0.984 1.00 69.44 230 ARG A O 1
ATOM 1754 N N . PRO A 1 231 ? 7.494 -17.395 -0.337 1.00 67.94 231 PRO A N 1
ATOM 1755 C CA . PRO A 1 231 ? 8.318 -18.352 0.391 1.00 67.94 231 PRO A CA 1
ATOM 1756 C C . PRO A 1 231 ? 9.776 -17.876 0.489 1.00 67.94 231 PRO A C 1
ATOM 1758 O O . PRO A 1 231 ? 10.403 -17.571 -0.521 1.00 67.94 231 PRO A O 1
ATOM 1761 N N . GLY A 1 232 ? 10.313 -17.815 1.711 1.00 65.44 232 GLY A N 1
ATOM 1762 C CA . GLY A 1 232 ? 11.687 -17.367 1.977 1.00 65.44 232 GLY A CA 1
ATOM 1763 C C . GLY A 1 232 ? 11.867 -15.859 2.194 1.00 65.44 232 GLY A C 1
ATOM 1764 O O . GLY A 1 232 ? 12.988 -15.441 2.460 1.00 65.44 232 GLY A O 1
ATOM 1765 N N . TYR A 1 233 ? 10.795 -15.060 2.128 1.00 63.41 233 TYR A N 1
ATOM 1766 C CA . TYR A 1 233 ? 10.855 -13.593 2.228 1.00 63.41 233 TYR A CA 1
ATOM 1767 C C . TYR A 1 233 ? 10.531 -13.022 3.620 1.00 63.41 233 TYR A C 1
ATOM 1769 O O . TYR A 1 233 ? 10.602 -11.815 3.832 1.00 63.41 233 TYR A O 1
ATOM 1777 N N . ILE A 1 234 ? 10.200 -13.880 4.592 1.00 59.34 234 ILE A N 1
ATOM 1778 C CA . ILE A 1 234 ? 10.001 -13.462 5.985 1.00 59.34 234 ILE A CA 1
ATOM 1779 C C . ILE A 1 234 ? 11.358 -13.306 6.668 1.00 59.34 234 ILE A C 1
ATOM 1781 O O . ILE A 1 234 ? 12.024 -14.294 6.991 1.00 59.34 234 ILE A O 1
ATOM 1785 N N . VAL A 1 235 ? 11.754 -12.059 6.917 1.00 51.94 235 VAL A N 1
ATOM 1786 C CA . VAL A 1 235 ? 12.955 -11.737 7.688 1.00 51.94 235 VAL A CA 1
ATOM 1787 C C . VAL A 1 235 ? 12.585 -11.672 9.171 1.00 51.94 235 VAL A C 1
ATOM 1789 O O . VAL A 1 235 ? 11.849 -10.794 9.600 1.00 51.94 235 VAL A O 1
ATOM 1792 N N . GLY A 1 236 ? 13.119 -12.612 9.958 1.00 50.38 236 GLY A N 1
ATOM 1793 C CA . GLY A 1 236 ? 13.170 -12.538 11.423 1.00 50.38 236 GLY A CA 1
ATOM 1794 C C . GLY A 1 236 ? 11.846 -12.761 12.166 1.00 50.38 236 GLY A C 1
ATOM 1795 O O . GLY A 1 236 ? 11.049 -11.850 12.298 1.00 50.38 236 GLY A O 1
ATOM 1796 N N . GLY A 1 237 ? 11.660 -13.959 12.737 1.00 47.00 237 GLY A N 1
ATOM 1797 C CA . GLY A 1 237 ? 10.958 -14.247 14.010 1.00 47.00 237 GLY A CA 1
ATOM 1798 C C . GLY A 1 237 ? 9.522 -13.754 14.290 1.00 47.00 237 GLY A C 1
ATOM 1799 O O . GLY A 1 237 ? 8.967 -14.132 15.319 1.00 47.00 237 GLY A O 1
ATOM 1800 N N . ALA A 1 238 ? 8.895 -12.954 13.434 1.00 52.00 238 ALA A N 1
ATOM 1801 C CA . ALA A 1 238 ? 7.735 -12.137 13.794 1.00 52.00 238 ALA A CA 1
ATOM 1802 C C . ALA A 1 238 ? 6.372 -12.853 13.668 1.00 52.00 238 ALA A C 1
ATOM 1804 O O . ALA A 1 238 ? 5.315 -12.291 13.947 1.00 52.00 238 ALA A O 1
ATOM 1805 N N . LEU A 1 239 ? 6.365 -14.147 13.332 1.00 51.81 239 LEU A N 1
ATOM 1806 C CA . LEU A 1 239 ? 5.123 -14.925 13.242 1.00 51.81 239 LEU A CA 1
ATOM 1807 C C . LEU A 1 239 ? 4.453 -15.176 14.607 1.00 51.81 239 LEU A C 1
ATOM 1809 O O . LEU A 1 239 ? 3.296 -15.582 14.643 1.00 51.81 239 LEU A O 1
ATOM 1813 N N . ALA A 1 240 ? 5.128 -14.897 15.730 1.00 49.41 240 ALA A N 1
ATOM 1814 C CA . ALA A 1 240 ? 4.518 -14.996 17.058 1.00 49.41 240 ALA A CA 1
ATOM 1815 C C . ALA A 1 240 ? 3.606 -13.802 17.407 1.00 49.41 240 ALA A C 1
ATOM 1817 O O . ALA A 1 240 ? 2.729 -13.936 18.259 1.00 49.41 240 ALA A O 1
ATOM 1818 N N . THR A 1 241 ? 3.793 -12.638 16.772 1.00 60.03 241 THR A N 1
ATOM 1819 C CA . THR A 1 241 ? 3.057 -11.402 17.093 1.00 60.03 241 THR A CA 1
ATOM 1820 C C . THR A 1 241 ? 1.996 -11.026 16.057 1.00 60.03 241 THR A C 1
ATOM 1822 O O . THR A 1 241 ? 1.175 -10.157 16.359 1.00 60.03 241 THR A O 1
ATOM 1825 N N . GLY A 1 242 ? 1.945 -11.713 14.907 1.00 67.69 242 GLY A N 1
ATOM 1826 C CA . GLY A 1 242 ? 0.899 -11.575 13.880 1.00 67.69 242 GLY A CA 1
ATOM 1827 C C . GLY A 1 242 ? 1.209 -10.619 12.730 1.00 67.69 242 GLY A C 1
ATOM 1828 O O . GLY A 1 242 ? 0.421 -10.543 11.789 1.00 67.69 242 GLY A O 1
ATOM 1829 N N . LEU A 1 243 ? 2.347 -9.929 12.794 1.00 81.75 243 LEU A N 1
ATOM 1830 C CA . LEU A 1 243 ? 2.851 -9.018 11.773 1.00 81.75 243 LEU A CA 1
ATOM 1831 C C . LEU A 1 243 ? 4.320 -9.343 11.538 1.00 81.75 243 LEU A C 1
ATOM 1833 O O . LEU A 1 243 ? 5.084 -9.463 12.488 1.00 81.75 243 LEU A O 1
ATOM 1837 N N . ALA A 1 244 ? 4.700 -9.489 10.280 1.00 82.69 244 ALA A N 1
ATOM 1838 C CA . ALA A 1 244 ? 6.059 -9.694 9.826 1.00 82.69 244 ALA A CA 1
ATOM 1839 C C . ALA A 1 244 ? 6.397 -8.665 8.753 1.00 82.69 244 ALA A C 1
ATOM 1841 O O . ALA A 1 244 ? 5.520 -8.177 8.048 1.00 82.69 244 ALA A O 1
ATOM 1842 N N . TRP A 1 245 ? 7.676 -8.357 8.611 1.00 83.19 245 TRP A N 1
ATOM 1843 C CA . TRP A 1 245 ? 8.149 -7.442 7.584 1.00 83.19 245 TRP A CA 1
ATOM 1844 C C . TRP A 1 245 ? 8.756 -8.233 6.429 1.00 83.19 245 TRP A C 1
ATOM 1846 O O . TRP A 1 245 ? 9.507 -9.190 6.642 1.00 83.19 245 TRP A O 1
ATOM 1856 N N . GLY A 1 246 ? 8.396 -7.846 5.206 1.00 80.31 246 GLY A N 1
ATOM 1857 C CA . GLY A 1 246 ? 9.102 -8.262 4.001 1.00 80.31 246 GLY A CA 1
ATOM 1858 C C . GLY A 1 246 ? 10.482 -7.611 3.906 1.00 80.31 246 GLY A C 1
ATOM 1859 O O . GLY A 1 246 ? 10.947 -6.947 4.837 1.00 80.31 246 GLY A O 1
ATOM 1860 N N . ALA A 1 247 ? 11.144 -7.775 2.760 1.00 76.56 247 ALA A N 1
ATOM 1861 C CA . ALA A 1 247 ? 12.363 -7.020 2.499 1.00 76.56 247 ALA A CA 1
ATOM 1862 C C . ALA A 1 247 ? 12.083 -5.508 2.500 1.00 76.56 247 ALA A C 1
ATOM 1864 O O . ALA A 1 247 ? 11.014 -5.057 2.087 1.00 76.56 247 ALA A O 1
ATOM 1865 N N . GLY A 1 248 ? 13.070 -4.739 2.956 1.00 81.00 248 GLY A N 1
ATOM 1866 C CA . GLY A 1 248 ? 13.111 -3.305 2.706 1.00 81.00 248 GLY A CA 1
ATOM 1867 C C . GLY A 1 248 ? 13.515 -3.064 1.257 1.00 81.00 248 GLY A C 1
ATOM 1868 O O . GLY A 1 248 ? 14.542 -3.581 0.810 1.00 81.00 248 GLY A O 1
ATOM 1869 N N . TYR A 1 249 ? 12.710 -2.299 0.532 1.00 83.31 249 TYR A N 1
ATOM 1870 C CA . TYR A 1 249 ? 12.994 -1.900 -0.839 1.00 83.31 249 TYR A CA 1
ATOM 1871 C C . TYR A 1 249 ? 13.592 -0.505 -0.838 1.00 83.31 249 TYR A C 1
ATOM 1873 O O . TYR A 1 249 ? 12.989 0.422 -0.297 1.00 83.31 249 TYR A O 1
ATOM 1881 N N . ALA A 1 250 ? 14.780 -0.376 -1.428 1.00 80.31 250 ALA A N 1
ATOM 1882 C CA . ALA A 1 250 ? 15.355 0.928 -1.708 1.00 80.31 250 ALA A CA 1
ATOM 1883 C C . ALA A 1 250 ? 14.486 1.614 -2.764 1.00 80.31 250 ALA A C 1
ATOM 1885 O O . ALA A 1 250 ? 14.289 1.039 -3.835 1.00 80.31 250 ALA A O 1
ATOM 1886 N N . ILE A 1 251 ? 13.968 2.795 -2.439 1.00 73.31 251 ILE A N 1
ATOM 1887 C CA . ILE A 1 251 ? 13.092 3.560 -3.327 1.00 73.31 251 ILE A CA 1
ATOM 1888 C C . ILE A 1 251 ? 13.827 4.772 -3.885 1.00 73.31 251 ILE A C 1
ATOM 1890 O O . ILE A 1 251 ? 14.525 5.477 -3.152 1.00 73.31 251 ILE A O 1
ATOM 1894 N N . GLY A 1 252 ? 13.706 4.989 -5.193 1.00 63.56 252 GLY A N 1
ATOM 1895 C CA . GLY A 1 252 ? 14.374 6.087 -5.884 1.00 63.56 252 GLY A CA 1
ATOM 1896 C C . GLY A 1 252 ? 13.614 7.409 -5.755 1.00 63.56 252 GLY A C 1
ATOM 1897 O O . GLY A 1 252 ? 12.420 7.481 -6.052 1.00 63.56 252 GLY A O 1
ATOM 1898 N N . ASN A 1 253 ? 14.316 8.499 -5.416 1.00 61.84 253 ASN A N 1
ATOM 1899 C CA . ASN A 1 253 ? 13.740 9.855 -5.379 1.00 61.84 253 ASN A CA 1
ATOM 1900 C C . ASN A 1 253 ? 13.138 10.300 -6.725 1.00 61.84 253 ASN A C 1
ATOM 1902 O O . ASN A 1 253 ? 12.318 11.212 -6.756 1.00 61.84 253 ASN A O 1
ATOM 1906 N N . ALA A 1 254 ? 13.540 9.703 -7.850 1.00 51.50 254 ALA A N 1
ATOM 1907 C CA . ALA A 1 254 ? 13.026 10.073 -9.168 1.00 51.50 254 ALA A CA 1
ATOM 1908 C C . ALA A 1 254 ? 11.574 9.615 -9.389 1.00 51.50 254 ALA A C 1
ATOM 1910 O O . ALA A 1 254 ? 10.795 10.350 -9.994 1.00 51.50 254 ALA A O 1
ATOM 1911 N N . ILE A 1 255 ? 11.215 8.431 -8.881 1.00 57.81 255 ILE A N 1
ATOM 1912 C CA . ILE A 1 255 ? 9.911 7.788 -9.111 1.00 57.81 255 ILE A CA 1
ATOM 1913 C C . ILE A 1 255 ? 8.984 7.983 -7.904 1.00 57.81 255 ILE A C 1
ATOM 1915 O O . ILE A 1 255 ? 7.793 8.238 -8.065 1.00 57.81 255 ILE A O 1
ATOM 1919 N N . TRP A 1 256 ? 9.538 7.971 -6.689 1.00 60.75 256 TRP A N 1
ATOM 1920 C CA . TRP A 1 256 ? 8.802 8.283 -5.458 1.00 60.75 256 TRP A CA 1
ATOM 1921 C C . TRP A 1 256 ? 8.811 9.788 -5.116 1.00 60.75 256 TRP A C 1
ATOM 1923 O O . TRP A 1 256 ? 8.070 10.226 -4.234 1.00 60.75 256 TRP A O 1
ATOM 1933 N N . GLY A 1 257 ? 9.590 10.582 -5.866 1.00 48.00 257 GLY A N 1
ATOM 1934 C CA . GLY A 1 257 ? 9.676 12.044 -5.809 1.00 48.00 257 GLY A CA 1
ATOM 1935 C C . GLY A 1 257 ? 10.636 12.598 -4.741 1.00 48.00 257 GLY A C 1
ATOM 1936 O O . GLY A 1 257 ? 10.641 12.160 -3.597 1.00 48.00 257 GLY A O 1
ATOM 1937 N N . ASP A 1 258 ? 11.355 13.678 -5.076 1.00 36.16 258 ASP A N 1
ATOM 1938 C CA . ASP A 1 258 ? 12.118 14.572 -4.169 1.00 36.16 258 ASP A CA 1
ATOM 1939 C C . ASP A 1 258 ? 11.210 15.366 -3.177 1.00 36.16 258 ASP A C 1
ATOM 1941 O O . ASP A 1 258 ? 11.559 16.458 -2.722 1.00 36.16 258 ASP A O 1
ATOM 1945 N N . GLY A 1 259 ? 9.985 14.897 -2.899 1.00 39.97 259 GLY A N 1
ATOM 1946 C CA . GLY A 1 259 ? 8.866 15.777 -2.530 1.00 39.97 259 GLY A CA 1
ATOM 1947 C C . GLY A 1 259 ? 7.786 15.237 -1.593 1.00 39.97 259 GLY A C 1
ATOM 1948 O O . GLY A 1 259 ? 6.815 15.957 -1.376 1.00 39.97 259 GLY A O 1
ATOM 1949 N N . PHE A 1 260 ? 7.932 14.056 -0.987 1.00 36.84 260 PHE A N 1
ATOM 1950 C CA . PHE A 1 260 ? 7.148 13.734 0.213 1.00 36.84 260 PHE A CA 1
ATOM 1951 C C . PHE A 1 260 ? 7.786 14.440 1.426 1.00 36.84 260 PHE A C 1
ATOM 1953 O O . PHE A 1 260 ? 8.479 13.834 2.241 1.00 36.84 260 PHE A O 1
ATOM 1960 N N . ASP A 1 261 ? 7.613 15.764 1.515 1.00 35.97 261 ASP A N 1
ATOM 1961 C CA . ASP A 1 261 ? 8.051 16.557 2.669 1.00 35.97 261 ASP A CA 1
ATOM 1962 C C . ASP A 1 261 ? 7.081 16.347 3.842 1.00 35.97 261 ASP A C 1
ATOM 1964 O O . ASP A 1 261 ? 6.201 17.158 4.123 1.00 35.97 261 ASP A O 1
ATOM 1968 N N . TRP A 1 262 ? 7.239 15.215 4.525 1.00 38.16 262 TRP A N 1
ATOM 1969 C CA . TRP A 1 262 ? 6.545 14.895 5.773 1.00 38.16 262 TRP A CA 1
ATOM 1970 C C . TRP A 1 262 ? 6.987 15.784 6.955 1.00 38.16 262 TRP A C 1
ATOM 1972 O O . TRP A 1 262 ? 6.345 15.804 8.003 1.00 38.16 262 TRP A O 1
ATOM 1982 N N . ARG A 1 263 ? 8.091 16.537 6.813 1.00 30.45 263 ARG A N 1
ATOM 1983 C CA . ARG A 1 263 ? 8.724 17.304 7.904 1.00 30.45 263 ARG A CA 1
ATOM 1984 C C . ARG A 1 263 ? 8.256 18.761 7.975 1.00 30.45 263 ARG A C 1
ATOM 1986 O O . ARG A 1 263 ? 8.771 19.515 8.800 1.00 30.45 263 ARG A O 1
ATOM 1993 N N . GLY A 1 264 ? 7.296 19.159 7.140 1.00 33.47 264 GLY A N 1
ATOM 1994 C CA . GLY A 1 264 ? 6.650 20.468 7.187 1.00 33.47 264 GLY A CA 1
ATOM 1995 C C . GLY A 1 264 ? 5.326 20.415 7.949 1.00 33.47 264 GLY A C 1
ATOM 1996 O O . GLY A 1 264 ? 4.391 19.751 7.514 1.00 33.47 264 GLY A O 1
ATOM 1997 N N . ASP A 1 265 ? 5.245 21.144 9.062 1.00 32.62 265 ASP A N 1
ATOM 1998 C CA . ASP A 1 265 ? 4.102 21.296 9.977 1.00 32.62 265 ASP A CA 1
ATOM 1999 C C . ASP A 1 265 ? 2.738 21.600 9.306 1.00 32.62 265 ASP A C 1
ATOM 2001 O O . ASP A 1 265 ? 2.289 22.739 9.382 1.00 32.62 265 ASP A O 1
ATOM 2005 N N . ASN A 1 266 ? 2.056 20.637 8.664 1.00 34.00 266 ASN A N 1
ATOM 2006 C CA . ASN A 1 266 ? 0.602 20.662 8.395 1.00 34.00 266 ASN A CA 1
ATOM 2007 C C . ASN A 1 266 ? 0.101 19.351 7.748 1.00 34.00 266 ASN A C 1
ATOM 2009 O O . ASN A 1 266 ? -0.132 19.282 6.540 1.00 34.00 266 ASN A O 1
ATOM 2013 N N . ILE A 1 267 ? -0.145 18.318 8.559 1.00 34.03 267 ILE A N 1
ATOM 2014 C CA . ILE A 1 267 ? -1.017 17.201 8.162 1.00 34.03 267 ILE A CA 1
ATOM 2015 C C . ILE A 1 267 ? -2.465 17.662 8.397 1.00 34.03 267 ILE A C 1
ATOM 2017 O O . ILE A 1 267 ? -2.910 17.776 9.540 1.00 34.03 267 ILE A O 1
ATOM 2021 N N . HIS A 1 268 ? -3.210 17.966 7.328 1.00 33.28 268 HIS A N 1
ATOM 2022 C CA . HIS A 1 268 ? -4.633 18.311 7.424 1.00 33.28 268 HIS A CA 1
ATOM 2023 C C . HIS A 1 268 ? -5.489 17.100 7.069 1.00 33.28 268 HIS A C 1
ATOM 2025 O O . HIS A 1 268 ? -5.641 16.739 5.899 1.00 33.28 268 HIS A O 1
ATOM 2031 N N . VAL A 1 269 ? -6.078 16.492 8.093 1.00 34.19 269 VAL A N 1
ATOM 2032 C CA . VAL A 1 269 ? -6.956 15.334 7.944 1.00 34.19 269 VAL A CA 1
ATOM 2033 C C . VAL A 1 269 ? -8.388 15.770 8.192 1.00 34.19 269 VAL A C 1
ATOM 2035 O O . VAL A 1 269 ? -8.694 16.363 9.225 1.00 34.19 269 VAL A O 1
ATOM 2038 N N . ASN A 1 270 ? -9.268 15.485 7.241 1.00 35.06 270 ASN A N 1
ATOM 2039 C CA . ASN A 1 270 ? -10.699 15.693 7.383 1.00 35.06 270 ASN A CA 1
ATOM 2040 C C . ASN A 1 270 ? -11.374 14.354 7.097 1.00 35.06 270 ASN A C 1
ATOM 2042 O O . ASN A 1 270 ? -11.412 13.911 5.960 1.00 35.06 270 ASN A O 1
ATOM 2046 N N . VAL A 1 271 ? -11.880 13.675 8.113 1.00 38.12 271 VAL A N 1
ATOM 2047 C CA . VAL A 1 271 ? -12.396 12.307 7.954 1.00 38.12 271 VAL A CA 1
ATOM 2048 C C . VAL A 1 271 ? -13.706 12.258 7.147 1.00 38.12 271 VAL A C 1
ATOM 2050 O O . VAL A 1 271 ? -14.030 11.213 6.600 1.00 38.12 271 VAL A O 1
ATOM 2053 N N . ASP A 1 272 ? -14.382 13.393 6.939 1.00 38.56 272 ASP A N 1
ATOM 2054 C CA . ASP A 1 272 ? -15.526 13.489 6.021 1.00 38.56 272 ASP A CA 1
ATOM 2055 C C . ASP A 1 272 ? -15.126 13.920 4.595 1.00 38.56 272 ASP A C 1
ATOM 2057 O O . ASP A 1 272 ? -16.002 14.057 3.734 1.00 38.56 272 ASP A O 1
ATOM 2061 N N . ARG A 1 273 ? -13.836 14.231 4.330 1.00 36.00 273 ARG A N 1
ATOM 2062 C CA . ARG A 1 273 ? -13.397 14.754 3.016 1.00 36.00 273 ARG A CA 1
ATOM 2063 C C . ARG A 1 273 ? -11.886 14.901 2.713 1.00 36.00 273 ARG A C 1
ATOM 2065 O O . ARG A 1 273 ? -11.569 15.705 1.839 1.00 36.00 273 ARG A O 1
ATOM 2072 N N . ASN A 1 274 ? -10.932 14.260 3.400 1.00 42.31 274 ASN A N 1
ATOM 2073 C CA . ASN A 1 274 ? -9.500 14.387 3.074 1.00 42.31 274 ASN A CA 1
ATOM 2074 C C . ASN A 1 274 ? -8.504 13.555 3.909 1.00 42.31 274 ASN A C 1
ATOM 2076 O O . ASN A 1 274 ? -8.494 13.616 5.140 1.00 42.31 274 ASN A O 1
ATOM 2080 N N . VAL A 1 275 ? -7.504 13.021 3.203 1.00 36.31 275 VAL A N 1
ATOM 2081 C CA . VAL A 1 275 ? -6.093 13.010 3.624 1.00 36.31 275 VAL A CA 1
ATOM 2082 C C . VAL A 1 275 ? -5.382 14.011 2.703 1.00 36.31 275 VAL A C 1
ATOM 2084 O O . VAL A 1 275 ? -5.199 13.735 1.519 1.00 36.31 275 VAL A O 1
ATOM 2087 N N . ASN A 1 276 ? -5.066 15.212 3.201 1.00 34.78 276 ASN A N 1
ATOM 2088 C CA . ASN A 1 276 ? -4.340 16.237 2.443 1.00 34.78 276 ASN A CA 1
ATOM 2089 C C . ASN A 1 276 ? -2.856 16.163 2.834 1.00 34.78 276 ASN A C 1
ATOM 2091 O O . ASN A 1 276 ? -2.456 16.730 3.852 1.00 34.78 276 ASN A O 1
ATOM 2095 N N . ILE A 1 277 ? -2.057 15.427 2.057 1.00 36.22 277 ILE A N 1
ATOM 2096 C CA . ILE A 1 277 ? -0.593 15.374 2.203 1.00 36.22 277 ILE A CA 1
ATOM 2097 C C . ILE A 1 277 ? -0.009 16.447 1.272 1.00 36.22 277 ILE A C 1
ATOM 2099 O O . ILE A 1 277 ? -0.316 16.491 0.080 1.00 36.22 277 ILE A O 1
ATOM 2103 N N . ASN A 1 278 ? 0.736 17.397 1.837 1.00 36.62 278 ASN A N 1
ATOM 2104 C CA . ASN A 1 278 ? 1.030 18.683 1.210 1.00 36.62 278 ASN A CA 1
ATOM 2105 C C . ASN A 1 278 ? 1.961 18.601 -0.027 1.00 36.62 278 ASN A C 1
ATOM 2107 O O . ASN A 1 278 ? 3.007 17.968 -0.015 1.00 36.62 278 ASN A O 1
ATOM 2111 N N . ASN A 1 279 ? 1.564 19.337 -1.070 1.00 34.16 279 ASN A N 1
ATOM 2112 C CA . ASN A 1 279 ? 2.327 20.099 -2.075 1.00 34.16 279 ASN A CA 1
ATOM 2113 C C . ASN A 1 279 ? 3.617 19.558 -2.734 1.00 34.16 279 ASN A C 1
ATOM 2115 O O . ASN A 1 279 ? 4.478 20.374 -3.071 1.00 34.16 279 ASN A O 1
ATOM 2119 N N . LYS A 1 280 ? 3.715 18.253 -3.030 1.00 36.19 280 LYS A N 1
ATOM 2120 C CA . LYS A 1 280 ? 4.349 17.734 -4.266 1.00 36.19 280 LYS A CA 1
ATOM 2121 C C . LYS A 1 280 ? 3.998 16.256 -4.529 1.00 36.19 280 LYS A C 1
ATOM 2123 O O . LYS A 1 280 ? 4.646 15.334 -4.064 1.00 36.19 280 LYS A O 1
ATOM 2128 N N . ASN A 1 281 ? 3.002 16.101 -5.402 1.00 40.62 281 ASN A N 1
ATOM 2129 C CA . ASN A 1 281 ? 2.886 15.075 -6.444 1.00 40.62 281 ASN A CA 1
ATOM 2130 C C . ASN A 1 281 ? 2.205 13.711 -6.239 1.00 40.62 281 ASN A C 1
ATOM 2132 O O . ASN A 1 281 ? 2.174 12.979 -7.216 1.00 40.62 281 ASN A O 1
ATOM 2136 N N . VAL A 1 282 ? 1.526 13.412 -5.125 1.00 43.16 282 VAL A N 1
ATOM 2137 C CA . VAL A 1 282 ? 0.423 12.419 -5.144 1.00 43.16 282 VAL A CA 1
ATOM 2138 C C . VAL A 1 282 ? -0.662 12.810 -4.139 1.00 43.16 282 VAL A C 1
ATOM 2140 O O . VAL A 1 282 ? -0.684 12.373 -2.994 1.00 43.16 282 VAL A O 1
ATOM 2143 N N . ASN A 1 283 ? -1.579 13.681 -4.552 1.00 40.16 283 ASN A N 1
ATOM 2144 C CA . ASN A 1 283 ? -2.787 13.951 -3.779 1.00 40.16 283 ASN A CA 1
ATOM 2145 C C . ASN A 1 283 ? -3.887 13.049 -4.334 1.00 40.16 283 ASN A C 1
ATOM 2147 O O . ASN A 1 283 ? -4.405 13.368 -5.391 1.00 40.16 283 ASN A O 1
ATOM 2151 N N . VAL A 1 284 ? -4.261 11.965 -3.647 1.00 41.25 284 VAL A N 1
ATOM 2152 C CA . VAL A 1 284 ? -5.341 11.067 -4.110 1.00 41.25 284 VAL A CA 1
ATOM 2153 C C . VAL A 1 284 ? -6.658 11.847 -4.312 1.00 41.25 284 VAL A C 1
ATOM 2155 O O . VAL A 1 284 ? -7.427 11.546 -5.210 1.00 41.25 284 VAL A O 1
ATOM 2158 N N . ASN A 1 285 ? -6.905 12.938 -3.572 1.00 37.59 285 ASN A N 1
ATOM 2159 C CA . ASN A 1 285 ? -8.094 13.803 -3.722 1.00 37.59 285 ASN A CA 1
ATOM 2160 C C . ASN A 1 285 ? -8.029 14.787 -4.906 1.00 37.59 285 ASN A C 1
ATOM 2162 O O . ASN A 1 285 ? -9.073 15.243 -5.364 1.00 37.59 285 ASN A O 1
ATOM 2166 N N . ASN A 1 286 ? -6.835 15.096 -5.422 1.00 39.19 286 ASN A N 1
ATOM 2167 C CA . ASN A 1 286 ? -6.645 15.833 -6.683 1.00 39.19 286 ASN A CA 1
ATOM 2168 C C . ASN A 1 286 ? -6.160 14.927 -7.819 1.00 39.19 286 ASN A C 1
ATOM 2170 O O . ASN A 1 286 ? -5.913 15.412 -8.926 1.00 39.19 286 ASN A O 1
ATOM 2174 N N . TRP A 1 287 ? -5.981 13.639 -7.547 1.00 50.72 287 TRP A N 1
ATOM 2175 C CA . TRP A 1 287 ? -5.605 12.671 -8.545 1.00 50.72 287 TRP A CA 1
ATOM 2176 C C . TRP A 1 287 ? -6.791 12.558 -9.488 1.00 50.72 287 TRP A C 1
ATOM 2178 O O . TRP A 1 287 ? -7.916 12.244 -9.100 1.00 50.72 287 TRP A O 1
ATOM 2188 N N . GLN A 1 288 ? -6.544 12.932 -10.734 1.00 51.47 288 GLN A N 1
ATOM 2189 C CA . GLN A 1 288 ? -7.529 12.820 -11.784 1.00 51.47 288 GLN A CA 1
ATOM 2190 C C . GLN A 1 288 ? -7.251 11.517 -12.501 1.00 51.47 288 GLN A C 1
ATOM 2192 O O . GLN A 1 288 ? -6.191 11.362 -13.107 1.00 51.47 288 GLN A O 1
ATOM 2197 N N . HIS A 1 289 ? -8.213 10.599 -12.434 1.00 58.81 289 HIS A N 1
ATOM 2198 C CA . HIS A 1 289 ? -8.142 9.364 -13.191 1.00 58.81 289 HIS A CA 1
ATOM 2199 C C . HIS A 1 289 ? -7.874 9.667 -14.660 1.00 58.81 289 HIS A C 1
ATOM 2201 O O . HIS A 1 289 ? -8.677 10.321 -15.337 1.00 58.81 289 HIS A O 1
ATOM 2207 N N . ASN A 1 290 ? -6.754 9.167 -15.165 1.00 63.97 290 ASN A N 1
ATOM 2208 C CA . ASN A 1 290 ? -6.441 9.300 -16.566 1.00 63.97 290 ASN A C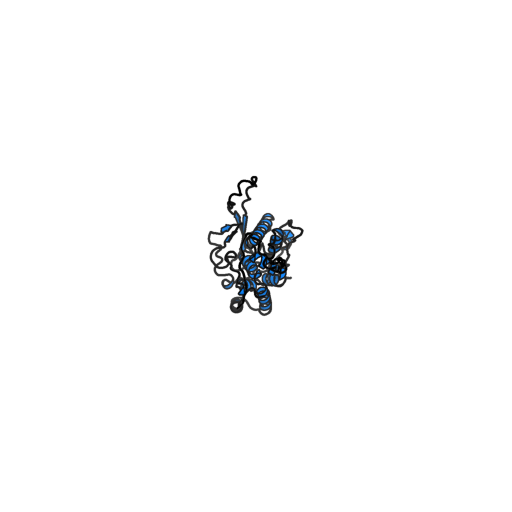A 1
ATOM 2209 C C . ASN A 1 290 ? -6.949 8.061 -17.308 1.00 63.97 290 ASN A C 1
ATOM 2211 O O . ASN A 1 290 ? -6.293 7.024 -17.387 1.00 63.97 290 ASN A O 1
ATOM 2215 N N . SER A 1 291 ? -8.137 8.210 -17.898 1.00 67.56 291 SER A N 1
ATOM 2216 C CA . SER A 1 291 ? -8.794 7.163 -18.692 1.00 67.56 291 SER A CA 1
ATOM 2217 C C . SER A 1 291 ? -7.938 6.595 -19.834 1.00 67.56 291 SER A C 1
ATOM 2219 O O . SER A 1 291 ? -8.204 5.486 -20.284 1.00 67.56 291 SER A O 1
ATOM 2221 N N . TYR A 1 292 ? -6.887 7.299 -20.279 1.00 63.91 292 TYR A N 1
ATOM 2222 C CA . TYR A 1 292 ? -5.934 6.782 -21.267 1.00 63.91 292 TYR A CA 1
ATOM 2223 C C . TYR A 1 292 ? -5.218 5.500 -20.809 1.00 63.91 292 TYR A C 1
ATOM 2225 O O . TYR A 1 292 ? -4.934 4.630 -21.637 1.00 63.91 292 TYR A O 1
ATOM 2233 N N . HIS A 1 293 ? -4.940 5.385 -19.508 1.00 68.50 293 HIS A N 1
ATOM 2234 C CA . HIS A 1 293 ? -4.257 4.234 -18.908 1.00 68.50 293 HIS A CA 1
ATOM 2235 C C . HIS A 1 293 ? -5.226 3.082 -18.601 1.00 68.50 293 HIS A C 1
ATOM 2237 O O . HIS A 1 293 ? -4.848 1.911 -18.629 1.00 68.50 293 HIS A O 1
ATOM 2243 N N . ARG A 1 294 ? -6.522 3.377 -18.411 1.00 62.72 294 ARG A N 1
ATOM 2244 C CA . ARG A 1 294 ? -7.588 2.369 -18.290 1.00 62.72 294 ARG A CA 1
ATOM 2245 C C . ARG A 1 294 ? -7.988 1.850 -19.677 1.00 62.72 294 ARG A C 1
ATOM 2247 O O . ARG A 1 294 ? -9.100 2.070 -20.150 1.00 62.72 294 ARG A O 1
ATOM 2254 N N . ARG A 1 295 ? -7.053 1.201 -20.376 1.00 62.34 295 ARG A N 1
ATOM 2255 C CA . ARG A 1 295 ? -7.330 0.547 -21.665 1.00 62.34 295 ARG A CA 1
ATOM 2256 C C . ARG A 1 295 ? -8.134 -0.737 -21.414 1.00 62.34 295 ARG A C 1
ATOM 2258 O O . ARG A 1 295 ? -7.798 -1.493 -20.504 1.00 62.34 295 ARG A O 1
ATOM 2265 N N . ALA A 1 296 ? -9.202 -0.925 -22.191 1.00 48.69 296 ALA A N 1
ATOM 2266 C CA . ALA A 1 296 ? -10.070 -2.107 -22.158 1.00 48.69 296 ALA A CA 1
ATOM 2267 C C . ALA A 1 296 ? -9.388 -3.361 -22.725 1.00 48.69 296 ALA A C 1
ATOM 2269 O O . ALA A 1 296 ? -8.521 -3.207 -23.619 1.00 48.69 296 ALA A O 1
#

InterPro domains:
  IPR021728 Protein of unknown function DUF3300 [PF11737] (43-289)
  IPR021728 Protein of unknown function DUF3300 [PTHR40269] (10-295)

Organism: NCBI:txid1774971

Secondary structure (DSSP, 8-state):
-----------------------PPP-----------PPPP-HHHHHHHHTTTTTS-HHHHHHHHHHTT-HHHHHHHHHHHHH-TT--THHHHHHHTTS-S-HHHHHHHTSHHHHHHHHH-HHHHHHHHHHHHHHHHHHHHHHHHHHHHHHHTT-S---SSEEEEEEEPP---PPPP-TTS----PPPPPEEEEEEESBTTEEEEEEE-HHHHT-S-S-TTSPPP--PPPTT---SSGGGTTEEEEEEEE--HHHH-TT--TTSS--EEETTTEEE--SSS--TTTPPP-TTT---

Radius of gyration: 30.85 Å; chains: 1; bounding box: 106×47×94 Å